Protein AF-J3I6B4-F1 (afdb_monomer)

Sequence (170 aa):
PSRYGWRAAYGGIGLLGCISFVLLLLRLPAGLKGTPVDLKTWSAVARSRTVLLLLAITMLQMSGQFAVFTFMGPLLKKLTGASPDAIGMVFAIYGVCGFLGVAIATRIVDTWGPYRTSLLFTCLVLAGITGWALSAGTLAIMAGAVAIWGLGFASTNSMQQVRLVAAAPP

Secondary structure (DSSP, 8-state):
--TTHHHHHHHHHHHHHHHHHHHHHHHSPTT--PPP--HHHHHHHHH-HHHHHHHHHHHHHHHHHHHHHHHHHHHHHHHH---HHHHHHHHHHHHHHHHHHHHHHHHHHHHH-HHHHHHHHHHHHHHHHHHHHHTTT-HHHHHHHHHHHHHHHHHHHHHHHHHHHHHS--

pLDDT: mean 89.44, std 7.54, range [44.41, 97.44]

Nearest PDB structures (foldseek):
  8xob-assembly1_A  TM=6.909E-01  e=2.990E-01  Homo sapiens
  8xoa-assembly1_A  TM=6.652E-01  e=2.572E-01  Homo sapiens
  6gv1-assembly1_A  TM=6.201E-01  e=3.841E-01  Escherichia coli K-12
  8wre-assembly1_A  TM=6.712E-01  e=4.464E-01  Homo sapiens
  8jsx-assembly1_A  TM=6.575E-01  e=7.746E-01  Homo sapiens

Solvent-accessible surface area (backbone atoms only — not comparable to full-atom values): 9028 Å² total; per-residue (Å²): 129,72,95,63,52,68,67,49,54,54,50,52,53,49,52,54,49,52,53,52,50,53,51,45,71,75,66,58,73,85,83,82,76,74,79,83,84,59,74,69,56,54,59,54,50,75,66,33,65,68,41,51,50,55,50,49,53,49,52,55,54,50,51,60,50,48,62,51,58,77,42,40,60,62,46,43,33,72,52,47,66,47,49,73,67,56,44,50,49,43,55,49,41,22,51,52,26,18,53,53,20,32,60,49,43,68,63,46,26,82,78,62,34,57,65,57,46,29,49,53,22,44,50,33,29,52,50,10,54,50,39,33,66,74,29,68,53,40,60,72,53,28,44,52,14,39,31,41,20,15,29,6,49,48,24,28,55,52,32,51,50,55,54,45,62,74,56,50,79,133

Foldseek 3Di:
DPPPPPVVVVVVVVVVVVVVVVVCVVPPDPDDDDDDDDPVLVVQCVPQPQLVVLVVVVVVLVVVVCVCVVCVLVQCCVQAVDDPVLSVVLVVLLQVLLVVLQVVLVVCCVPVNLPVSLVVLSVLLVQLVVQLVVCGHPSVSNSVSSNSNSSSPNNNVVSSVVSSVVSRDD

Mean predicted aligned error: 6.27 Å

Radius of gyration: 19.59 Å; Cα contacts (8 Å, |Δi|>4): 140; chains: 1; bounding box: 48×33×50 Å

Structure (mmCIF, N/CA/C/O backbone):
data_AF-J3I6B4-F1
#
_entry.id   AF-J3I6B4-F1
#
loop_
_atom_site.group_PDB
_atom_site.id
_atom_site.type_symbol
_atom_site.label_atom_id
_atom_site.label_alt_id
_atom_site.label_comp_id
_atom_site.label_asym_id
_atom_site.label_entity_id
_atom_site.label_seq_id
_atom_site.pdbx_PDB_ins_code
_atom_site.Cartn_x
_atom_site.Cartn_y
_atom_site.Cartn_z
_atom_site.occupancy
_atom_site.B_iso_or_equiv
_atom_site.auth_seq_id
_atom_site.auth_comp_id
_atom_site.auth_asym_id
_atom_site.auth_atom_id
_atom_site.pdbx_PDB_model_num
ATOM 1 N N . PRO A 1 1 ? -20.286 -9.381 17.142 1.00 44.41 1 PRO A N 1
ATOM 2 C CA . PRO A 1 1 ? -20.276 -10.630 16.340 1.00 44.41 1 PRO A CA 1
ATOM 3 C C . PRO A 1 1 ? -20.609 -10.305 14.878 1.00 44.41 1 PRO A C 1
ATOM 5 O O . PRO A 1 1 ? -21.656 -9.717 14.630 1.00 44.41 1 PRO A O 1
ATOM 8 N N . SER A 1 2 ? -19.712 -10.593 13.929 1.00 56.16 2 SER A N 1
ATOM 9 C CA . SER A 1 2 ? -20.004 -10.394 12.503 1.00 56.16 2 SER A CA 1
ATOM 10 C C . SER A 1 2 ? -21.183 -11.288 12.103 1.00 56.16 2 SER A C 1
ATOM 12 O O . SER A 1 2 ? -21.165 -12.487 12.376 1.00 56.16 2 SER A O 1
ATOM 14 N N . ARG A 1 3 ? -22.230 -10.708 11.500 1.00 64.69 3 ARG A N 1
ATOM 15 C CA . ARG A 1 3 ? -23.549 -11.352 11.312 1.00 64.69 3 ARG A CA 1
ATOM 16 C C . ARG A 1 3 ? -23.528 -12.704 10.577 1.00 64.69 3 ARG A C 1
ATOM 18 O O . ARG A 1 3 ? -24.463 -13.472 10.742 1.00 64.69 3 ARG A O 1
ATOM 25 N N . TYR A 1 4 ? -22.474 -13.009 9.816 1.00 71.56 4 TYR A N 1
ATOM 26 C CA . TYR A 1 4 ? -22.375 -14.222 8.993 1.00 71.56 4 TYR A CA 1
ATOM 27 C C . TYR A 1 4 ? -21.116 -15.075 9.257 1.00 71.56 4 TYR A C 1
ATOM 29 O O . TYR A 1 4 ? -20.915 -16.106 8.615 1.00 71.56 4 TYR A O 1
ATOM 37 N N . GLY A 1 5 ? -20.275 -14.684 10.224 1.00 81.44 5 GLY A N 1
ATOM 38 C CA . GLY A 1 5 ? -19.040 -15.400 10.564 1.00 81.44 5 GLY A CA 1
ATOM 39 C C . GLY A 1 5 ? -17.990 -15.440 9.440 1.00 81.44 5 GLY A C 1
ATOM 40 O O . GLY A 1 5 ? -18.209 -14.989 8.318 1.00 81.44 5 GLY A O 1
ATOM 41 N N . TRP A 1 6 ? -16.809 -15.987 9.739 1.00 82.94 6 TRP A N 1
ATOM 42 C CA . TRP A 1 6 ? -15.700 -16.076 8.778 1.00 82.94 6 TRP A CA 1
ATOM 43 C C . TRP A 1 6 ? -16.031 -16.994 7.590 1.00 82.94 6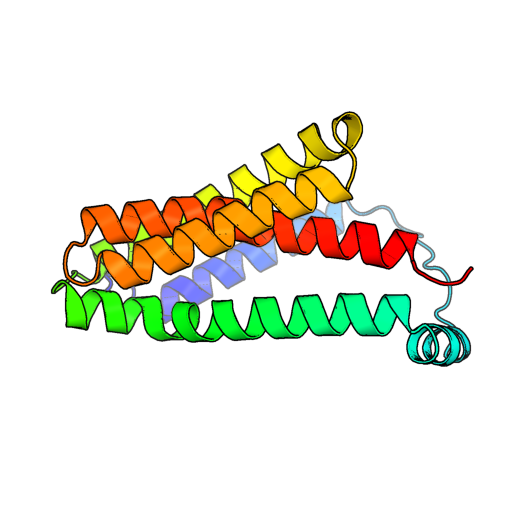 TRP A C 1
ATOM 45 O O . TRP A 1 6 ? -15.674 -16.692 6.457 1.00 82.94 6 TRP A O 1
ATOM 55 N N . ARG A 1 7 ? -16.785 -18.078 7.827 1.00 89.38 7 ARG A N 1
ATOM 56 C CA . ARG A 1 7 ? -17.145 -19.081 6.809 1.00 89.38 7 ARG A CA 1
ATOM 57 C C . ARG A 1 7 ? -17.903 -18.479 5.627 1.00 89.38 7 ARG A C 1
ATOM 59 O O . ARG A 1 7 ? -17.580 -18.799 4.489 1.00 89.38 7 ARG A O 1
ATOM 66 N N . ALA A 1 8 ? -18.873 -17.598 5.882 1.00 87.62 8 ALA A N 1
ATOM 67 C CA . ALA A 1 8 ? -19.621 -16.939 4.813 1.00 87.62 8 ALA A CA 1
ATOM 68 C C . ALA A 1 8 ? -18.737 -15.988 3.994 1.00 87.62 8 ALA A C 1
ATOM 70 O O . ALA A 1 8 ? -18.874 -15.935 2.776 1.00 87.62 8 ALA A O 1
ATOM 71 N N . ALA A 1 9 ? -17.793 -15.290 4.639 1.00 84.75 9 ALA A N 1
ATOM 72 C CA . ALA A 1 9 ? -16.837 -14.431 3.940 1.00 84.75 9 ALA A CA 1
ATOM 73 C C . ALA A 1 9 ? -15.948 -15.243 2.983 1.00 84.75 9 ALA A C 1
ATOM 75 O O . ALA A 1 9 ? -15.846 -14.898 1.807 1.00 84.75 9 ALA A O 1
ATOM 76 N N . TYR A 1 10 ? -15.378 -16.364 3.441 1.00 88.25 10 TYR A N 1
ATOM 77 C CA . TYR A 1 10 ? -14.611 -17.254 2.559 1.00 88.25 10 TYR A CA 1
ATOM 78 C C . TYR A 1 10 ? -15.477 -17.904 1.477 1.00 88.25 10 TYR A C 1
ATOM 80 O O . TYR A 1 10 ? -15.019 -18.042 0.347 1.00 88.25 10 TYR A O 1
ATOM 88 N N . GLY A 1 11 ? -16.730 -18.251 1.787 1.00 92.88 11 GLY A N 1
ATOM 89 C CA . GLY A 1 11 ? -17.688 -18.739 0.793 1.00 92.88 11 GLY A CA 1
ATOM 90 C C . GLY A 1 11 ? -17.941 -17.721 -0.323 1.00 92.88 11 GLY A C 1
ATOM 91 O O . GLY A 1 11 ? -17.907 -18.080 -1.497 1.00 92.88 11 GLY A O 1
ATOM 92 N N . GLY A 1 12 ? -18.108 -16.442 0.027 1.00 91.56 12 GLY A N 1
ATOM 93 C CA . GLY A 1 12 ? -18.249 -15.351 -0.941 1.00 91.56 12 GLY A CA 1
ATOM 94 C C . GLY A 1 12 ? -17.003 -15.153 -1.807 1.00 91.56 12 GLY A C 1
ATOM 95 O O . GLY A 1 12 ? -17.118 -15.020 -3.024 1.00 91.56 12 GLY A O 1
ATOM 96 N N . ILE A 1 13 ? -15.809 -15.208 -1.206 1.00 91.50 13 ILE A N 1
ATOM 97 C CA . ILE A 1 13 ? -14.535 -15.162 -1.947 1.00 91.50 13 ILE A CA 1
ATOM 98 C C . ILE A 1 13 ? -14.437 -16.348 -2.919 1.00 91.50 13 ILE A C 1
ATOM 100 O O . ILE A 1 13 ? -14.073 -16.161 -4.079 1.00 91.50 13 ILE A O 1
ATOM 104 N N . GLY A 1 14 ? -14.811 -17.552 -2.476 1.00 94.31 14 GLY A N 1
ATOM 105 C CA . GLY A 1 14 ? -14.835 -18.751 -3.314 1.00 94.31 14 GLY A CA 1
ATOM 106 C C . GLY A 1 14 ? -15.777 -18.614 -4.511 1.00 94.31 14 GLY A C 1
ATOM 107 O O . GLY A 1 14 ? -15.375 -18.895 -5.638 1.00 94.31 14 GLY A O 1
ATOM 108 N N . LEU A 1 15 ? -16.993 -18.103 -4.293 1.00 96.56 15 LEU A N 1
ATOM 109 C CA . LEU A 1 15 ? -17.963 -17.852 -5.363 1.00 96.56 15 LEU A CA 1
ATOM 110 C C . LEU A 1 15 ? -17.422 -16.863 -6.407 1.00 96.56 15 LEU A C 1
ATOM 112 O O . LEU A 1 15 ? -17.507 -17.131 -7.606 1.00 96.56 15 LEU A O 1
ATOM 116 N N . LEU A 1 16 ? -16.825 -15.750 -5.968 1.00 95.38 16 LEU A N 1
ATOM 117 C CA . LEU A 1 16 ? -16.187 -14.781 -6.868 1.00 95.38 16 LEU A CA 1
ATOM 118 C C . LEU A 1 16 ? -15.022 -15.405 -7.651 1.00 95.38 16 LEU A C 1
ATOM 120 O O . LEU A 1 16 ? -14.844 -15.107 -8.836 1.00 95.38 16 LEU A O 1
ATOM 124 N N . GLY A 1 17 ? -14.264 -16.306 -7.020 1.00 95.25 17 GLY A N 1
ATOM 125 C CA . GLY A 1 17 ? -13.230 -17.105 -7.677 1.00 95.25 17 GLY A CA 1
ATOM 126 C C . GLY A 1 17 ? -13.794 -18.008 -8.776 1.00 95.25 17 GLY A C 1
ATOM 127 O O . GLY A 1 17 ? -13.287 -17.990 -9.898 1.00 95.25 17 GLY A O 1
ATOM 128 N N . CYS A 1 18 ? -14.881 -18.736 -8.503 1.00 97.12 18 CYS A N 1
ATOM 129 C CA . CYS A 1 18 ? -15.563 -19.571 -9.497 1.00 97.12 18 CYS A CA 1
ATOM 130 C C . CYS A 1 18 ? -16.105 -18.746 -10.672 1.00 97.12 18 CYS A C 1
ATOM 132 O O . CYS A 1 18 ? -15.928 -19.137 -11.825 1.00 97.12 18 CYS A O 1
ATOM 134 N N . ILE A 1 19 ? -16.713 -17.587 -10.401 1.00 97.44 19 ILE A N 1
ATOM 135 C CA . ILE A 1 19 ? -17.185 -16.668 -11.449 1.00 97.44 19 ILE A CA 1
ATOM 136 C C . ILE A 1 19 ? -16.010 -16.212 -12.322 1.00 97.44 19 ILE A C 1
ATOM 138 O O . ILE A 1 19 ? -16.084 -16.290 -13.548 1.00 97.44 19 ILE A O 1
ATOM 142 N N . SER A 1 20 ? -14.905 -15.791 -11.703 1.00 94.44 20 SER A N 1
ATOM 143 C CA . SER A 1 20 ? -13.698 -15.361 -12.421 1.00 94.44 20 SER A CA 1
ATOM 144 C C . SER A 1 20 ? -13.117 -16.484 -13.285 1.00 94.44 20 SER A C 1
ATOM 146 O O . SER A 1 20 ? -12.741 -16.247 -14.431 1.00 94.44 20 SER A O 1
ATOM 148 N N . PHE A 1 21 ? -13.099 -17.718 -12.774 1.00 95.81 21 PHE A N 1
ATOM 149 C CA . PHE A 1 21 ? -12.659 -18.898 -13.518 1.00 95.81 21 PHE A CA 1
ATOM 150 C C . PHE A 1 21 ? -13.520 -19.153 -14.761 1.00 95.81 21 PHE A C 1
ATOM 152 O O . PHE A 1 21 ? -12.983 -19.303 -15.856 1.00 95.81 21 PHE A O 1
ATOM 159 N N . VAL A 1 22 ? -14.848 -19.134 -14.620 1.00 97.00 22 VAL A N 1
ATOM 160 C CA . VAL A 1 22 ? -15.771 -19.312 -15.753 1.00 97.00 22 VAL A CA 1
ATOM 161 C C . VAL A 1 22 ? -15.592 -18.198 -16.787 1.00 97.00 22 VAL A C 1
ATOM 163 O O . VAL A 1 22 ? -15.533 -18.475 -17.982 1.00 97.00 22 VAL A O 1
ATOM 166 N N . LEU A 1 23 ? -15.441 -16.943 -16.354 1.00 95.69 23 LEU A N 1
ATOM 167 C CA . LEU A 1 23 ? -15.192 -15.822 -17.265 1.00 95.69 23 LEU A CA 1
ATOM 168 C C . LEU A 1 23 ? -13.890 -15.996 -18.053 1.00 95.69 23 LEU A C 1
ATOM 170 O O . LEU A 1 23 ? -13.878 -15.752 -19.259 1.00 95.69 23 LEU A O 1
ATOM 174 N N . LEU A 1 24 ? -12.816 -16.444 -17.398 1.00 94.56 24 LEU A N 1
ATOM 175 C CA . LEU A 1 24 ? -11.546 -16.729 -18.065 1.00 94.56 24 LEU A CA 1
ATOM 176 C C . LEU A 1 24 ? -11.681 -17.888 -19.058 1.00 94.56 24 LEU A C 1
ATOM 178 O O . LEU A 1 24 ? -11.223 -17.745 -20.185 1.00 94.56 24 LEU A O 1
ATOM 182 N N . LEU A 1 25 ? -12.363 -18.981 -18.702 1.00 93.25 25 LEU A N 1
ATOM 183 C CA . LEU A 1 25 ? -12.608 -20.095 -19.630 1.00 93.25 25 LEU A CA 1
ATOM 184 C C . LEU A 1 25 ? -13.355 -19.659 -20.897 1.00 93.25 25 LEU A C 1
ATOM 186 O O . LEU A 1 25 ? -13.082 -20.172 -21.978 1.00 93.25 25 LEU A O 1
ATOM 190 N N . LEU A 1 26 ? -14.295 -18.720 -20.768 1.00 94.88 26 LEU A N 1
ATOM 191 C CA . LEU A 1 26 ? -15.113 -18.246 -21.885 1.00 94.88 26 LEU A CA 1
ATOM 192 C C . LEU A 1 26 ? -14.430 -17.163 -22.732 1.00 94.88 26 LEU A C 1
ATOM 194 O O . LEU A 1 26 ? -14.786 -16.993 -23.898 1.00 94.88 26 LEU A O 1
ATOM 198 N N . ARG A 1 27 ? -13.517 -16.373 -22.151 1.00 94.38 27 ARG A N 1
ATOM 199 C CA . ARG A 1 27 ? -12.950 -15.172 -22.796 1.00 94.38 27 ARG A CA 1
ATOM 200 C C . ARG A 1 27 ? -11.471 -15.276 -23.141 1.00 94.38 27 ARG A C 1
ATOM 202 O O . ARG A 1 27 ? -11.015 -14.494 -23.972 1.00 94.38 27 ARG A O 1
ATOM 209 N N . LEU A 1 28 ? -10.720 -16.179 -22.516 1.00 90.81 28 LEU A N 1
ATOM 210 C CA . LEU A 1 28 ? -9.290 -16.306 -22.766 1.00 90.81 28 LEU A CA 1
ATOM 211 C C . LEU A 1 28 ? -9.061 -16.998 -24.124 1.00 90.81 28 LEU A C 1
ATOM 213 O O . LEU A 1 28 ? -9.502 -18.133 -24.306 1.00 90.81 28 LEU A O 1
ATOM 217 N N . PRO A 1 29 ? -8.382 -16.349 -25.086 1.00 88.81 29 PRO A N 1
ATOM 218 C CA . PRO A 1 29 ? -8.101 -16.961 -26.377 1.00 88.81 29 PRO A CA 1
ATOM 219 C C . PRO A 1 29 ? -7.146 -18.152 -26.222 1.00 88.81 29 PRO A C 1
ATOM 221 O O . PRO A 1 29 ? -6.176 -18.105 -25.463 1.00 88.81 29 PRO A O 1
ATOM 224 N N . ALA A 1 30 ? -7.409 -19.222 -26.972 1.00 85.06 30 ALA A N 1
ATOM 225 C CA . ALA A 1 30 ? -6.532 -20.385 -27.016 1.00 85.06 30 ALA A CA 1
ATOM 226 C C . ALA A 1 30 ? -5.204 -20.058 -27.726 1.00 85.06 30 ALA A C 1
ATOM 228 O O . ALA A 1 30 ? -5.158 -19.234 -28.638 1.00 85.06 30 ALA A O 1
ATOM 229 N N . GLY A 1 31 ? -4.122 -20.742 -27.337 1.00 81.50 31 GLY A N 1
ATOM 230 C CA . GLY A 1 31 ? -2.834 -20.670 -28.042 1.00 81.50 31 GLY A CA 1
ATOM 231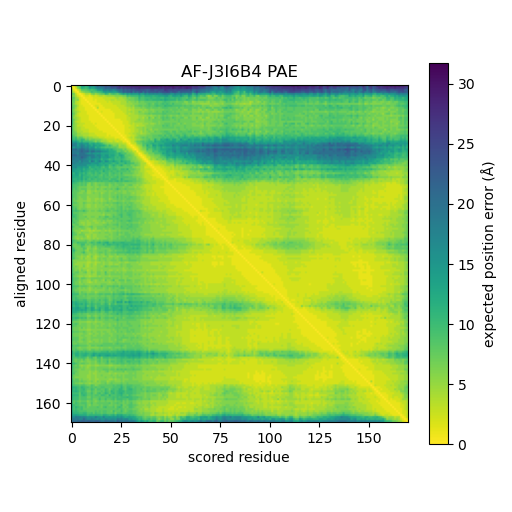 C C . GLY A 1 31 ? -1.846 -19.610 -27.543 1.00 81.50 31 GLY A C 1
ATOM 232 O O . GLY A 1 31 ? -0.863 -19.341 -28.231 1.00 81.50 31 GLY A O 1
ATOM 233 N N . LEU A 1 32 ? -2.056 -19.036 -26.352 1.00 78.75 32 LEU A N 1
ATOM 234 C CA . LEU A 1 32 ? -1.056 -18.189 -25.694 1.00 78.75 32 LEU A CA 1
ATOM 235 C C . LEU A 1 32 ? 0.221 -19.001 -25.421 1.00 78.75 32 LEU A C 1
ATOM 237 O O . LEU A 1 32 ? 0.242 -19.884 -24.564 1.00 78.75 32 LEU A O 1
ATOM 241 N N . LYS A 1 33 ? 1.293 -18.703 -26.159 1.00 79.12 33 LYS A N 1
ATOM 242 C CA . LYS A 1 33 ? 2.626 -19.268 -25.926 1.00 79.12 33 LYS A CA 1
ATOM 243 C C . LYS A 1 33 ? 3.419 -18.304 -25.050 1.00 79.12 33 LYS A C 1
ATOM 245 O O . LYS A 1 33 ? 3.752 -17.208 -25.489 1.00 79.12 33 LYS A O 1
ATOM 250 N N . GLY A 1 34 ? 3.705 -18.706 -23.814 1.00 71.12 34 GLY A N 1
ATOM 251 C CA . GLY A 1 34 ? 4.648 -17.983 -22.964 1.00 71.12 34 GLY A CA 1
ATOM 252 C C . GLY A 1 34 ? 6.081 -18.171 -23.459 1.00 71.12 34 GLY A C 1
ATOM 253 O O . GLY A 1 34 ? 6.431 -19.241 -23.961 1.00 71.12 34 GLY A O 1
ATOM 254 N N . THR A 1 35 ? 6.918 -17.146 -23.314 1.00 74.12 35 THR A N 1
ATOM 255 C CA . THR A 1 35 ? 8.359 -17.280 -23.547 1.00 74.12 35 THR A CA 1
ATOM 256 C C . THR A 1 35 ? 8.927 -18.292 -22.544 1.00 74.12 35 THR A C 1
ATOM 258 O O . THR A 1 35 ? 8.663 -18.145 -21.347 1.00 74.12 35 THR A O 1
ATOM 261 N N . PRO A 1 36 ? 9.674 -19.323 -22.979 1.00 74.56 36 PRO A N 1
ATOM 262 C CA . PRO A 1 36 ? 10.284 -20.282 -22.064 1.00 74.56 36 PRO A CA 1
ATOM 263 C C . PRO A 1 36 ? 11.175 -19.561 -21.047 1.00 74.56 36 PRO A C 1
ATOM 265 O O . PRO A 1 36 ? 12.013 -18.744 -21.426 1.00 74.56 36 PRO A O 1
ATOM 268 N N . VAL A 1 37 ? 10.995 -19.852 -19.758 1.00 72.56 37 VAL A N 1
ATOM 269 C CA . VAL A 1 37 ? 11.835 -19.284 -18.697 1.00 72.56 37 VAL A CA 1
ATOM 270 C C . VAL A 1 37 ? 13.147 -20.063 -18.655 1.00 72.56 37 VAL A C 1
ATOM 272 O O . VAL A 1 37 ? 13.156 -21.230 -18.268 1.00 72.56 37 VAL A O 1
ATOM 275 N N . ASP A 1 38 ? 14.254 -19.427 -19.040 1.00 81.12 38 ASP A N 1
ATOM 276 C CA . ASP A 1 38 ? 15.589 -20.008 -18.880 1.00 81.12 38 ASP A CA 1
ATOM 277 C C . ASP A 1 38 ? 16.089 -19.786 -17.442 1.00 81.12 38 ASP A C 1
ATOM 279 O O . ASP A 1 38 ? 16.110 -18.669 -16.914 1.00 81.12 38 ASP A O 1
ATOM 283 N N . LEU A 1 39 ? 16.527 -20.864 -16.790 1.00 81.88 39 LEU A N 1
ATOM 284 C CA . LEU A 1 39 ? 17.133 -20.811 -15.460 1.00 81.88 39 LEU A CA 1
ATOM 285 C C . LEU A 1 39 ? 18.418 -19.970 -15.445 1.00 81.88 39 LEU A C 1
ATOM 287 O O . LEU A 1 39 ? 18.766 -19.393 -14.413 1.00 81.88 39 LEU A O 1
ATOM 291 N N . LYS A 1 40 ? 19.102 -19.827 -16.586 1.00 80.25 40 LYS A N 1
ATOM 292 C CA . LYS A 1 40 ? 20.282 -18.956 -16.705 1.00 80.25 40 LYS A CA 1
ATOM 293 C C . LYS A 1 40 ? 19.944 -17.483 -16.468 1.00 80.25 40 LYS A C 1
ATOM 295 O O . LYS A 1 40 ? 20.753 -16.779 -15.858 1.00 80.25 40 LYS A O 1
ATOM 300 N N . THR A 1 41 ? 18.745 -17.035 -16.844 1.00 80.50 41 THR A N 1
ATOM 301 C CA . THR A 1 41 ? 18.280 -15.655 -16.632 1.00 80.50 41 THR A CA 1
ATOM 302 C C . THR A 1 41 ? 18.196 -15.314 -15.141 1.00 80.50 41 THR A C 1
ATOM 304 O O . THR A 1 41 ? 18.553 -14.207 -14.741 1.00 80.50 41 THR A O 1
ATOM 307 N N . TRP A 1 42 ? 17.856 -16.280 -14.281 1.00 84.56 42 TRP A N 1
ATOM 308 C CA . TRP A 1 42 ? 17.845 -16.082 -12.825 1.00 84.56 42 TRP A CA 1
ATOM 309 C C . TRP A 1 42 ? 19.231 -15.770 -12.261 1.00 84.56 42 TRP A C 1
ATOM 311 O O . TRP A 1 42 ? 19.359 -14.929 -11.372 1.00 84.56 42 TRP A O 1
ATOM 321 N N . SER A 1 43 ? 20.281 -16.393 -12.805 1.00 84.81 43 SER A N 1
ATOM 322 C CA . SER A 1 43 ? 21.660 -16.109 -12.391 1.00 84.81 43 SER A CA 1
ATOM 323 C C . SER A 1 43 ? 22.108 -14.696 -12.789 1.00 84.81 43 SER A C 1
ATOM 325 O O . SER A 1 43 ? 22.813 -14.037 -12.025 1.00 84.81 43 SER A O 1
ATOM 327 N N . ALA A 1 44 ? 21.658 -14.201 -13.947 1.00 84.06 44 ALA A N 1
ATOM 328 C CA . ALA A 1 44 ? 21.930 -12.839 -14.401 1.00 84.06 44 ALA A CA 1
ATOM 329 C C . ALA A 1 44 ? 21.197 -11.807 -13.529 1.00 84.06 44 ALA A C 1
ATOM 331 O O . ALA A 1 44 ? 21.802 -10.837 -13.070 1.00 84.06 44 ALA A O 1
ATOM 332 N N . VAL A 1 45 ? 19.923 -12.063 -13.217 1.00 86.12 45 VAL A N 1
ATOM 333 C CA . VAL A 1 45 ? 19.122 -11.239 -12.300 1.00 86.12 45 VAL A CA 1
ATOM 334 C C . VAL A 1 45 ? 19.752 -11.196 -10.904 1.00 86.12 45 VAL A C 1
ATOM 336 O O . VAL A 1 45 ? 19.924 -10.113 -10.346 1.00 86.12 45 VAL A O 1
ATOM 339 N N . ALA A 1 46 ? 20.178 -12.344 -10.367 1.00 86.31 46 ALA A N 1
ATOM 340 C CA . ALA A 1 46 ? 20.812 -12.437 -9.050 1.00 86.31 46 ALA A CA 1
ATOM 341 C C . ALA A 1 46 ? 22.174 -11.724 -8.967 1.00 86.31 46 ALA A C 1
ATOM 343 O O . ALA A 1 46 ? 22.618 -11.380 -7.876 1.00 86.31 46 ALA A O 1
ATOM 344 N N . ARG A 1 47 ? 22.847 -11.485 -10.098 1.00 88.75 47 ARG A N 1
ATOM 345 C CA . ARG A 1 47 ? 24.105 -10.720 -10.157 1.00 88.75 47 ARG A CA 1
ATOM 346 C C . ARG A 1 47 ? 23.888 -9.224 -10.388 1.00 88.75 47 ARG A C 1
ATOM 348 O O . ARG A 1 47 ? 24.814 -8.440 -10.182 1.00 88.75 47 ARG A O 1
ATOM 355 N N . SER A 1 48 ? 22.689 -8.804 -10.793 1.00 90.81 48 SER A N 1
ATOM 356 C CA . SER A 1 48 ? 22.382 -7.393 -11.017 1.00 90.81 48 SER A CA 1
ATOM 357 C C . SER A 1 48 ? 22.232 -6.656 -9.687 1.00 90.81 48 SER A C 1
ATOM 359 O O . SER A 1 48 ? 21.216 -6.758 -8.996 1.00 90.81 48 SER A O 1
ATOM 361 N N . ARG A 1 49 ? 23.244 -5.853 -9.339 1.00 90.00 49 ARG A N 1
ATOM 362 C CA . ARG A 1 49 ? 23.236 -5.024 -8.123 1.00 90.00 49 ARG A CA 1
ATOM 363 C C . ARG A 1 49 ? 22.023 -4.091 -8.075 1.00 90.00 49 ARG A C 1
ATOM 365 O O . ARG A 1 49 ? 21.452 -3.899 -7.007 1.00 90.00 49 ARG A O 1
ATOM 372 N N . THR A 1 50 ? 21.611 -3.546 -9.219 1.00 89.88 50 THR A N 1
ATOM 373 C CA . THR A 1 50 ? 20.437 -2.669 -9.324 1.00 89.88 50 THR A CA 1
ATOM 374 C C . THR A 1 50 ? 19.149 -3.417 -8.995 1.00 89.88 50 THR A C 1
ATOM 376 O O . THR A 1 50 ? 18.349 -2.921 -8.204 1.00 89.88 50 THR A O 1
ATOM 379 N N . VAL A 1 51 ? 18.963 -4.624 -9.538 1.00 91.06 51 VAL A N 1
ATOM 380 C CA . VAL A 1 51 ? 17.776 -5.441 -9.247 1.00 91.06 51 VAL A CA 1
ATOM 381 C C . VAL A 1 51 ? 17.746 -5.847 -7.775 1.00 91.06 51 VAL A C 1
ATOM 383 O O . VAL A 1 51 ? 16.725 -5.655 -7.117 1.00 91.06 51 VAL A O 1
ATOM 386 N N . LEU A 1 52 ? 18.869 -6.321 -7.227 1.00 92.25 52 LEU A N 1
ATOM 387 C CA . LEU A 1 52 ? 18.961 -6.666 -5.805 1.00 92.25 52 LEU A CA 1
ATOM 388 C C . LEU A 1 52 ? 18.638 -5.474 -4.892 1.00 92.25 52 LEU A C 1
ATOM 390 O O . LEU A 1 52 ? 17.933 -5.643 -3.900 1.00 92.25 52 LEU A O 1
ATOM 394 N N . LEU A 1 53 ? 19.097 -4.265 -5.234 1.00 91.56 53 LEU A N 1
ATOM 395 C CA . LEU A 1 53 ? 18.767 -3.049 -4.485 1.00 91.56 53 LEU A CA 1
ATOM 396 C C . LEU A 1 53 ? 17.270 -2.716 -4.551 1.00 91.56 53 LEU A C 1
ATOM 398 O O . LEU A 1 53 ? 16.676 -2.409 -3.520 1.00 91.56 53 LEU A O 1
ATOM 402 N N . LEU A 1 54 ? 16.640 -2.801 -5.727 1.00 89.00 54 LEU A N 1
ATOM 403 C CA . LEU A 1 54 ? 15.195 -2.570 -5.872 1.00 89.00 54 LEU A CA 1
ATOM 404 C C . LEU A 1 54 ? 14.371 -3.595 -5.078 1.00 89.00 54 LEU A C 1
ATOM 406 O O . LEU A 1 54 ? 13.399 -3.229 -4.411 1.00 89.00 54 LEU A O 1
ATOM 410 N N . LEU A 1 55 ? 14.788 -4.863 -5.093 1.00 91.81 55 LEU A N 1
ATOM 411 C CA . LEU A 1 55 ? 14.167 -5.922 -4.298 1.00 91.81 55 LEU A CA 1
ATOM 412 C C . LEU A 1 55 ? 14.340 -5.679 -2.797 1.00 91.81 55 LEU A C 1
ATOM 414 O O . LEU A 1 55 ? 13.367 -5.800 -2.059 1.00 91.81 55 LEU A O 1
ATOM 418 N N . ALA A 1 56 ? 15.528 -5.274 -2.343 1.00 93.25 56 ALA A N 1
ATOM 419 C CA . ALA A 1 56 ? 15.776 -4.950 -0.939 1.00 93.25 56 ALA A CA 1
ATOM 420 C C . ALA A 1 56 ? 14.919 -3.766 -0.459 1.00 93.25 56 ALA A C 1
ATOM 422 O O . ALA A 1 56 ? 14.324 -3.834 0.616 1.00 93.25 56 ALA A O 1
ATOM 423 N N . ILE A 1 57 ? 14.794 -2.711 -1.274 1.00 89.62 57 ILE A N 1
ATOM 424 C CA . ILE A 1 57 ? 13.911 -1.568 -0.988 1.00 89.62 57 ILE A CA 1
ATOM 425 C C . ILE A 1 57 ? 12.463 -2.042 -0.852 1.00 89.62 57 ILE A C 1
ATOM 427 O O . ILE A 1 57 ? 11.786 -1.687 0.111 1.00 89.62 57 ILE A O 1
ATOM 431 N N . THR A 1 58 ? 12.002 -2.869 -1.791 1.00 90.25 58 THR A N 1
ATOM 432 C CA . THR A 1 58 ? 10.638 -3.412 -1.783 1.00 90.25 58 THR A CA 1
ATOM 433 C C . THR A 1 58 ? 10.407 -4.300 -0.563 1.00 90.25 58 THR A C 1
ATOM 435 O O . THR A 1 58 ? 9.394 -4.160 0.115 1.00 90.25 58 THR A O 1
ATOM 438 N N . MET A 1 59 ? 11.364 -5.165 -0.223 1.00 93.25 59 MET A N 1
ATOM 439 C CA . MET A 1 59 ? 11.294 -6.039 0.946 1.00 93.25 59 MET A CA 1
ATOM 440 C C . MET A 1 59 ? 11.206 -5.225 2.239 1.00 93.25 59 MET A C 1
ATOM 442 O O . MET A 1 59 ? 10.338 -5.496 3.068 1.00 93.25 59 MET A O 1
ATOM 446 N N . LEU A 1 60 ? 12.061 -4.213 2.408 1.00 92.25 60 LEU A N 1
ATOM 447 C CA . LEU A 1 60 ? 12.071 -3.369 3.603 1.00 92.25 60 LEU A CA 1
ATOM 448 C C . LEU A 1 60 ? 10.763 -2.577 3.736 1.00 92.25 60 LEU A C 1
ATOM 450 O O . LEU A 1 60 ? 10.164 -2.531 4.812 1.00 92.25 60 LEU A O 1
ATOM 454 N N . GLN A 1 61 ? 10.293 -2.006 2.627 1.00 88.62 61 GLN A N 1
ATOM 455 C CA . GLN A 1 61 ? 9.056 -1.234 2.570 1.00 88.62 61 GLN A CA 1
ATOM 456 C C . GLN A 1 61 ? 7.825 -2.109 2.864 1.00 88.62 61 GLN A C 1
ATOM 458 O O . GLN A 1 61 ? 7.012 -1.740 3.714 1.00 88.62 61 GLN A O 1
ATOM 463 N N . MET A 1 62 ? 7.728 -3.295 2.256 1.00 91.00 62 MET A N 1
ATOM 464 C CA . MET A 1 62 ? 6.662 -4.264 2.532 1.00 91.00 62 MET A CA 1
ATOM 465 C C . MET A 1 62 ? 6.703 -4.746 3.983 1.00 91.00 62 MET A C 1
ATOM 467 O O . MET A 1 62 ? 5.668 -4.778 4.644 1.00 91.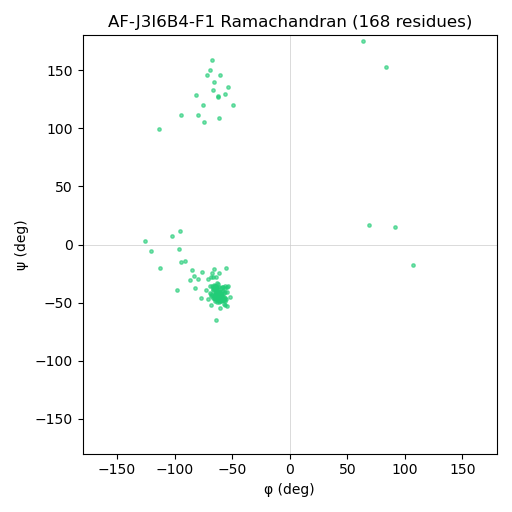00 62 MET A O 1
ATOM 471 N N . SER A 1 63 ? 7.887 -5.067 4.511 1.00 91.88 63 SER A N 1
ATOM 472 C CA . SER A 1 63 ? 8.047 -5.550 5.891 1.00 91.88 63 SER A CA 1
ATOM 473 C C . SER A 1 63 ? 7.516 -4.537 6.908 1.00 91.88 63 SER A C 1
ATOM 475 O O . SER A 1 63 ? 6.723 -4.894 7.780 1.00 91.88 63 SER A O 1
ATOM 477 N N . GLY A 1 64 ? 7.884 -3.258 6.761 1.00 89.94 64 GLY A N 1
ATOM 478 C CA . GLY A 1 64 ? 7.386 -2.191 7.634 1.00 89.94 64 GLY A CA 1
ATOM 479 C C . GLY A 1 64 ? 5.869 -2.000 7.537 1.00 89.94 64 GLY A C 1
ATOM 480 O O . GLY A 1 64 ? 5.191 -1.844 8.553 1.00 89.94 64 GLY A O 1
ATOM 481 N N . GLN A 1 65 ? 5.314 -2.077 6.327 1.00 90.56 65 GLN A N 1
ATOM 482 C CA . GLN A 1 65 ? 3.870 -1.973 6.111 1.00 90.56 65 GLN A CA 1
ATOM 483 C C . GLN A 1 65 ? 3.095 -3.132 6.739 1.00 90.56 65 GLN A C 1
ATOM 485 O O . GLN A 1 65 ? 2.116 -2.909 7.455 1.00 90.56 65 GLN A O 1
ATOM 490 N N . PHE A 1 66 ? 3.529 -4.366 6.490 1.00 91.12 66 PHE A N 1
ATOM 491 C CA . PHE A 1 66 ? 2.839 -5.553 6.984 1.00 91.12 66 PHE A CA 1
ATOM 492 C C . PHE A 1 66 ? 2.936 -5.699 8.501 1.00 91.12 66 PHE A C 1
ATOM 494 O O . PHE A 1 66 ? 1.993 -6.216 9.102 1.00 91.12 66 PHE A O 1
ATOM 501 N N . ALA A 1 67 ? 3.994 -5.184 9.135 1.00 91.81 67 ALA A N 1
ATOM 502 C CA . ALA A 1 67 ? 4.087 -5.133 10.591 1.00 91.81 67 ALA A CA 1
ATOM 503 C C . ALA A 1 67 ? 2.902 -4.371 11.210 1.00 91.81 67 ALA A C 1
ATOM 505 O O . ALA A 1 67 ? 2.275 -4.863 12.143 1.00 91.81 67 ALA A O 1
ATOM 506 N N . VAL A 1 68 ? 2.534 -3.210 10.658 1.00 90.50 68 VAL A N 1
ATOM 507 C CA . VAL A 1 68 ? 1.375 -2.438 11.140 1.00 90.50 68 VAL A CA 1
ATOM 508 C C . VAL A 1 68 ? 0.063 -3.059 10.663 1.00 90.50 68 VAL A C 1
ATOM 510 O O . VAL A 1 68 ? -0.862 -3.233 11.457 1.00 90.50 68 VAL A O 1
ATOM 513 N N . PHE A 1 69 ? -0.020 -3.429 9.382 1.00 91.19 69 PHE A N 1
ATOM 514 C CA . PHE A 1 69 ? -1.255 -3.912 8.758 1.00 91.19 69 PHE A CA 1
ATOM 515 C C . PHE A 1 69 ? -1.791 -5.184 9.430 1.00 91.19 69 PHE A C 1
ATOM 517 O O . PHE A 1 69 ? -2.988 -5.283 9.705 1.00 91.19 69 PHE A O 1
ATOM 524 N N . THR A 1 70 ? -0.901 -6.122 9.772 1.00 92.94 70 THR A N 1
ATOM 525 C CA . THR A 1 70 ? -1.251 -7.396 10.430 1.00 92.94 70 THR A CA 1
ATOM 526 C C . THR A 1 70 ? -1.961 -7.177 11.765 1.00 92.94 70 THR A C 1
ATOM 528 O O . THR A 1 70 ? -2.901 -7.896 12.103 1.00 92.94 70 THR A O 1
ATOM 531 N N . PHE A 1 71 ? -1.558 -6.146 12.510 1.00 93.69 71 PHE A N 1
ATOM 532 C CA . PHE A 1 71 ? -2.140 -5.813 13.809 1.00 93.69 71 PHE A CA 1
ATOM 533 C C . PHE A 1 71 ? -3.120 -4.641 13.746 1.00 93.69 71 PHE A C 1
ATOM 535 O O . PHE A 1 71 ? -3.616 -4.218 14.787 1.00 93.69 71 PHE A O 1
ATOM 542 N N . MET A 1 72 ? -3.461 -4.143 12.555 1.00 93.81 72 MET A N 1
ATOM 543 C CA . MET A 1 72 ? -4.287 -2.948 12.387 1.00 93.81 72 MET A CA 1
ATOM 544 C C . MET A 1 72 ? -5.652 -3.085 13.072 1.00 93.81 72 MET A C 1
ATOM 546 O O . MET A 1 72 ? -6.045 -2.215 13.845 1.00 93.81 72 MET A O 1
ATOM 550 N N . GLY A 1 73 ? -6.353 -4.202 12.857 1.00 93.50 73 GLY A N 1
ATOM 551 C CA . GLY A 1 73 ? -7.642 -4.473 13.503 1.00 93.50 73 GLY A CA 1
ATOM 552 C C . GLY A 1 73 ? -7.553 -4.520 15.037 1.00 93.50 73 GLY A C 1
ATOM 553 O O . GLY A 1 73 ? -8.263 -3.765 15.708 1.00 93.50 73 GLY A O 1
ATOM 554 N N . PRO A 1 74 ? -6.670 -5.359 15.617 1.00 93.88 74 PRO A N 1
ATOM 555 C CA . PRO A 1 74 ? -6.415 -5.368 17.057 1.00 93.88 74 PRO A CA 1
ATOM 556 C C . PRO A 1 74 ? -6.012 -4.001 17.629 1.00 93.88 74 PRO A C 1
ATOM 558 O O . PRO A 1 74 ? -6.491 -3.632 18.701 1.00 93.88 74 PRO A O 1
ATOM 561 N N . LEU A 1 75 ? -5.177 -3.234 16.922 1.00 94.06 75 LEU A N 1
ATOM 562 C CA . LEU A 1 75 ? -4.732 -1.905 17.345 1.00 94.06 75 LEU A CA 1
ATOM 563 C C . LEU A 1 75 ? -5.874 -0.889 17.338 1.00 94.06 75 LEU A C 1
ATOM 565 O O . LEU A 1 75 ? -6.026 -0.171 18.321 1.00 94.06 75 LEU A O 1
ATOM 569 N N . LEU A 1 76 ? -6.726 -0.870 16.308 1.00 94.62 76 LEU A N 1
ATOM 570 C CA . LEU A 1 76 ? -7.923 -0.016 16.288 1.00 94.62 76 LEU A CA 1
ATOM 571 C C . LEU A 1 76 ? -8.824 -0.314 17.475 1.00 94.62 76 LEU A C 1
ATOM 573 O O . LEU A 1 76 ? -9.238 0.602 18.185 1.00 94.62 76 LEU A O 1
ATOM 577 N N . LYS A 1 77 ? -9.085 -1.597 17.733 1.00 94.94 77 LYS A N 1
ATOM 578 C CA . LYS A 1 77 ? -9.908 -2.001 18.871 1.00 94.94 77 LYS A CA 1
ATOM 579 C C . LYS A 1 77 ? -9.284 -1.576 20.200 1.00 94.94 77 LYS A C 1
ATOM 581 O O . LYS A 1 77 ? -9.979 -1.011 21.037 1.00 94.94 77 LYS A O 1
ATOM 586 N N . LYS A 1 78 ? -7.988 -1.840 20.392 1.00 94.69 78 LYS A N 1
ATOM 587 C CA . LYS A 1 78 ? -7.276 -1.566 21.648 1.00 94.69 78 LYS A CA 1
ATOM 588 C C . LYS A 1 78 ? -7.117 -0.069 21.921 1.00 94.69 78 LYS A C 1
ATOM 590 O O . LYS A 1 78 ? -7.270 0.343 23.062 1.00 94.69 78 LYS A O 1
ATOM 595 N N . LEU A 1 79 ? -6.785 0.720 20.902 1.00 93.19 79 LEU A N 1
ATOM 596 C CA . LEU A 1 79 ? -6.448 2.138 21.057 1.00 93.19 79 LEU A CA 1
ATOM 597 C C . LEU A 1 79 ? -7.676 3.049 21.017 1.00 93.19 79 LEU A C 1
ATOM 599 O O . LEU A 1 79 ? -7.661 4.093 21.651 1.00 93.19 79 LEU A O 1
ATOM 603 N N . THR A 1 80 ? -8.724 2.674 20.279 1.00 92.31 80 THR A N 1
ATOM 604 C CA . THR A 1 80 ? -9.888 3.554 20.043 1.00 92.31 80 THR A CA 1
ATOM 605 C C . THR A 1 80 ? -11.214 2.970 20.526 1.00 92.31 80 THR A C 1
ATOM 607 O O . THR A 1 80 ? -12.243 3.631 20.439 1.00 92.31 80 THR A O 1
ATOM 610 N N . GLY A 1 81 ? -11.229 1.716 20.993 1.00 91.25 81 GLY A N 1
ATOM 611 C CA . GLY A 1 81 ? -12.470 1.014 21.330 1.00 91.25 81 GLY A CA 1
ATOM 612 C C . GLY A 1 81 ? -13.336 0.671 20.111 1.00 91.25 81 GLY A C 1
ATOM 613 O O . GLY A 1 81 ? -14.520 0.383 20.273 1.00 91.25 81 GLY A O 1
ATOM 614 N N . ALA A 1 82 ? -12.773 0.705 18.894 1.00 92.50 82 ALA A N 1
ATOM 615 C CA . ALA A 1 82 ? -13.524 0.529 17.653 1.00 92.50 82 ALA A CA 1
ATOM 616 C C . ALA A 1 82 ? -14.358 -0.762 17.633 1.00 92.50 82 ALA A C 1
ATOM 618 O O . ALA A 1 82 ? -13.885 -1.857 17.966 1.00 92.50 82 ALA A O 1
ATOM 619 N N . SER A 1 83 ? -15.605 -0.631 17.176 1.00 92.81 83 SER A N 1
ATOM 620 C CA . SER A 1 83 ? -16.486 -1.768 16.932 1.00 92.81 83 SER A CA 1
ATOM 621 C C . SER A 1 83 ? -15.977 -2.615 15.751 1.00 92.81 83 SER A C 1
ATOM 623 O O . SER A 1 83 ? -15.241 -2.114 14.896 1.00 92.81 83 SER A O 1
ATOM 625 N N . PRO A 1 84 ? -16.375 -3.899 15.651 1.00 88.88 84 PRO A N 1
ATOM 626 C CA . PRO A 1 84 ? -16.019 -4.741 14.507 1.00 88.88 84 PRO A CA 1
ATOM 627 C C . PRO A 1 84 ? -16.416 -4.136 13.154 1.00 88.88 84 PRO A C 1
ATOM 629 O O . PRO A 1 84 ? -15.659 -4.252 12.193 1.00 88.88 84 PRO A O 1
ATOM 632 N N . ASP A 1 85 ? -17.565 -3.458 13.095 1.00 90.50 85 ASP A N 1
ATOM 633 C CA . ASP A 1 85 ? -18.063 -2.823 11.873 1.00 90.50 85 ASP A CA 1
ATOM 634 C C . ASP A 1 85 ? -17.196 -1.619 11.480 1.00 90.50 85 ASP A C 1
ATOM 636 O O . ASP A 1 85 ? -16.831 -1.477 10.315 1.00 90.50 85 ASP A O 1
ATOM 640 N N . ALA A 1 86 ? -16.778 -0.801 12.455 1.00 92.88 86 ALA A N 1
ATOM 641 C CA . ALA A 1 86 ? -15.872 0.321 12.214 1.00 92.88 86 ALA A CA 1
ATOM 642 C C . ALA A 1 86 ? -14.499 -0.148 11.711 1.00 92.88 86 ALA A C 1
ATOM 644 O O . ALA A 1 86 ? -13.957 0.422 10.767 1.00 92.88 86 ALA A O 1
ATOM 645 N N . ILE A 1 87 ? -13.955 -1.223 12.291 1.00 94.25 87 ILE A N 1
ATOM 646 C CA . ILE A 1 87 ? -12.705 -1.836 11.818 1.00 94.25 87 ILE A CA 1
ATOM 647 C C . ILE A 1 87 ? -12.871 -2.315 10.373 1.00 94.25 87 ILE A C 1
ATOM 649 O O . ILE A 1 87 ? -12.036 -2.001 9.526 1.00 94.25 87 ILE A O 1
ATOM 653 N N . GLY A 1 88 ? -13.963 -3.027 10.077 1.00 92.56 88 GLY A N 1
ATOM 654 C CA . GLY A 1 88 ? -14.286 -3.463 8.718 1.00 92.56 88 GLY A CA 1
ATOM 655 C C . GLY A 1 88 ? -14.359 -2.296 7.730 1.00 92.56 88 GLY A C 1
ATOM 656 O O . GLY A 1 88 ? -13.818 -2.390 6.631 1.00 92.56 88 GLY A O 1
ATOM 657 N N . MET A 1 89 ? -14.943 -1.170 8.142 1.00 94.50 89 MET A N 1
ATOM 658 C CA . MET A 1 89 ? -15.028 0.036 7.321 1.00 94.50 89 MET A CA 1
ATOM 659 C C . MET A 1 89 ? -13.657 0.678 7.069 1.00 94.50 89 MET A C 1
ATOM 661 O O . MET A 1 89 ? -13.390 1.099 5.947 1.00 94.50 89 MET A O 1
ATOM 665 N N . VAL A 1 90 ? -12.751 0.684 8.051 1.00 95.75 90 VAL A N 1
ATOM 666 C CA . VAL A 1 90 ? -11.363 1.149 7.857 1.00 95.75 90 VAL A CA 1
ATOM 667 C C . VAL A 1 90 ? -10.611 0.268 6.851 1.00 95.75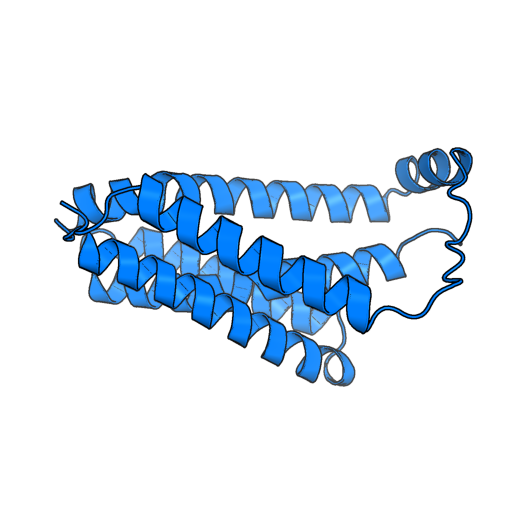 90 VAL A C 1
ATOM 669 O O . VAL A 1 90 ? -9.943 0.794 5.962 1.00 95.75 90 VAL A O 1
ATOM 672 N N . PHE A 1 91 ? -10.763 -1.060 6.919 1.00 94.69 91 PHE A N 1
ATOM 673 C CA . PHE A 1 91 ? -10.205 -1.968 5.904 1.00 94.69 91 PHE A CA 1
ATOM 674 C C . PHE A 1 91 ? -10.834 -1.754 4.518 1.00 94.69 91 PHE A C 1
ATOM 676 O O . PHE A 1 91 ? -10.130 -1.813 3.510 1.00 94.69 91 PHE A O 1
ATOM 683 N N . ALA A 1 92 ? -12.139 -1.475 4.451 1.00 94.56 92 ALA A N 1
ATOM 684 C CA . ALA A 1 92 ? -12.812 -1.159 3.195 1.00 94.56 92 ALA A CA 1
ATOM 685 C C . ALA A 1 92 ? -12.276 0.145 2.580 1.00 94.56 92 ALA A C 1
ATOM 687 O O . ALA A 1 92 ? -11.950 0.166 1.394 1.00 94.56 92 ALA A O 1
ATOM 688 N N . ILE A 1 93 ? -12.107 1.199 3.388 1.00 95.88 93 ILE A N 1
ATOM 689 C CA . ILE A 1 93 ? -11.482 2.465 2.974 1.00 95.88 93 ILE A CA 1
ATOM 690 C C . ILE A 1 93 ? -10.071 2.206 2.448 1.00 95.88 93 ILE A C 1
ATOM 692 O O . ILE A 1 93 ? -9.742 2.656 1.354 1.00 95.88 93 ILE A O 1
ATOM 696 N N . TYR A 1 94 ? -9.263 1.429 3.175 1.00 95.25 94 TYR A N 1
ATOM 697 C CA . TYR A 1 94 ? -7.920 1.055 2.736 1.00 95.25 94 TYR A CA 1
ATOM 698 C C . TYR A 1 94 ? -7.926 0.393 1.352 1.00 95.25 94 TYR A C 1
ATOM 700 O O . TYR A 1 94 ? -7.152 0.783 0.479 1.00 95.25 94 TYR A O 1
ATOM 708 N N . GLY A 1 95 ? -8.827 -0.571 1.131 1.00 94.00 95 GLY A N 1
ATOM 709 C CA . GLY A 1 95 ? -8.963 -1.272 -0.146 1.00 94.00 95 GLY A CA 1
ATOM 710 C C . GLY A 1 95 ? -9.404 -0.360 -1.294 1.00 94.00 95 GLY A C 1
ATOM 711 O O . GLY A 1 95 ? -8.780 -0.369 -2.357 1.00 94.00 95 GLY A O 1
ATOM 712 N N . VAL A 1 96 ? -10.434 0.466 -1.078 1.00 96.44 96 VAL A N 1
ATOM 713 C CA . VAL A 1 96 ? -10.930 1.427 -2.082 1.00 96.44 96 VAL A CA 1
ATOM 714 C C . VAL A 1 96 ? -9.849 2.447 -2.433 1.00 96.44 96 VAL A C 1
ATOM 716 O O . VAL A 1 96 ? -9.579 2.682 -3.610 1.00 96.44 96 VAL A O 1
ATOM 719 N N . CYS A 1 97 ? -9.179 3.012 -1.431 1.00 96.69 97 CYS A N 1
ATOM 720 C CA . CYS A 1 97 ? -8.058 3.920 -1.637 1.00 96.69 97 CYS A CA 1
ATOM 721 C C . CYS A 1 97 ? -6.899 3.232 -2.367 1.00 96.69 97 CYS A C 1
ATOM 723 O O . CYS A 1 97 ? -6.331 3.830 -3.273 1.00 96.69 97 CYS A O 1
ATOM 725 N N . GLY A 1 98 ? -6.583 1.974 -2.053 1.00 95.19 98 GLY A N 1
ATOM 726 C CA . GLY A 1 98 ? -5.588 1.190 -2.790 1.00 95.19 98 GLY A CA 1
ATOM 727 C C . GLY A 1 98 ? -5.906 1.069 -4.277 1.00 95.19 98 GLY A C 1
ATOM 728 O O . GLY A 1 98 ? -5.045 1.338 -5.118 1.00 95.19 98 GLY A O 1
ATOM 729 N N . PHE A 1 99 ? -7.154 0.737 -4.604 1.00 94.38 99 PHE A N 1
ATOM 730 C CA . PHE A 1 99 ? -7.616 0.668 -5.989 1.00 94.38 99 PHE A CA 1
ATOM 731 C C . PHE A 1 99 ? -7.511 2.025 -6.701 1.00 94.38 99 PHE A C 1
ATOM 733 O O . PHE A 1 99 ? -6.933 2.116 -7.785 1.00 94.38 99 PHE A O 1
ATOM 740 N N . LEU A 1 100 ? -8.017 3.093 -6.075 1.00 96.12 100 LEU A N 1
ATOM 741 C CA . LEU A 1 100 ? -7.951 4.447 -6.631 1.00 96.12 100 LEU A CA 1
ATOM 742 C C . LEU A 1 100 ? -6.506 4.914 -6.820 1.00 96.12 100 LEU A C 1
ATOM 744 O O . LEU A 1 100 ? -6.178 5.489 -7.854 1.00 96.12 100 LEU A O 1
ATOM 748 N N . GLY A 1 101 ? -5.638 4.629 -5.852 1.00 94.56 101 GLY A N 1
ATOM 749 C CA . GLY A 1 101 ? -4.220 4.948 -5.909 1.00 94.56 101 GLY A CA 1
ATOM 750 C C . GLY A 1 101 ? -3.567 4.351 -7.147 1.00 94.56 101 GLY A C 1
ATOM 751 O O . GLY A 1 101 ? -2.955 5.083 -7.924 1.00 94.56 101 GLY A O 1
ATOM 752 N N . VAL A 1 102 ? -3.755 3.047 -7.376 1.00 93.31 102 VAL A N 1
ATOM 753 C CA . VAL A 1 102 ? -3.161 2.364 -8.533 1.00 93.31 102 VAL A CA 1
ATOM 754 C C . VAL A 1 102 ? -3.723 2.899 -9.854 1.00 93.31 102 VAL A C 1
ATOM 756 O O . VAL A 1 102 ? -2.973 3.102 -10.811 1.00 93.31 102 VAL A O 1
ATOM 759 N N . ALA A 1 103 ? -5.026 3.192 -9.905 1.00 93.69 103 ALA A N 1
ATOM 760 C CA . ALA A 1 103 ? -5.673 3.764 -11.083 1.00 93.69 103 ALA A CA 1
ATOM 761 C C . ALA A 1 103 ? -5.156 5.179 -11.402 1.00 93.69 103 ALA A C 1
ATOM 763 O O . ALA A 1 103 ? -4.998 5.538 -12.566 1.00 93.69 103 ALA A O 1
ATOM 764 N N . ILE A 1 104 ? -4.853 5.984 -10.380 1.00 93.81 104 ILE A N 1
ATOM 765 C CA . ILE A 1 104 ? -4.226 7.300 -10.552 1.00 93.81 104 ILE A CA 1
ATOM 766 C C . ILE A 1 104 ? -2.768 7.129 -10.988 1.00 93.81 104 ILE A C 1
ATOM 768 O O . ILE A 1 104 ? -2.343 7.760 -11.955 1.00 93.81 104 ILE A O 1
ATOM 772 N N . ALA A 1 105 ? -2.013 6.252 -10.320 1.00 91.38 105 ALA A N 1
ATOM 773 C CA . ALA A 1 105 ? -0.599 6.008 -10.593 1.00 91.38 105 ALA A CA 1
ATOM 774 C C . ALA A 1 105 ? -0.348 5.606 -12.046 1.00 91.38 105 ALA A C 1
ATOM 776 O O . ALA A 1 105 ? 0.536 6.157 -12.696 1.00 91.38 105 ALA A O 1
ATOM 777 N N . THR A 1 106 ? -1.163 4.685 -12.557 1.00 90.38 106 THR A N 1
ATOM 778 C CA . THR A 1 106 ? -1.092 4.200 -13.942 1.00 90.38 106 THR A CA 1
ATOM 779 C C . THR A 1 106 ? -1.392 5.281 -14.974 1.00 90.38 106 THR A C 1
ATOM 781 O O . THR A 1 106 ? -0.848 5.221 -16.065 1.00 90.38 106 THR A O 1
ATOM 784 N N . ARG A 1 107 ? -2.191 6.302 -14.647 1.00 90.50 107 ARG A N 1
ATOM 785 C CA . ARG A 1 107 ? -2.443 7.431 -15.559 1.00 90.50 107 ARG A CA 1
ATOM 786 C C . ARG A 1 107 ? -1.339 8.484 -15.525 1.00 90.50 107 ARG A C 1
ATOM 788 O O . ARG A 1 107 ? -1.026 9.079 -16.550 1.00 90.50 107 ARG A O 1
ATOM 795 N N . ILE A 1 108 ? -0.770 8.754 -14.350 1.00 92.88 108 ILE A N 1
ATOM 796 C CA . ILE A 1 108 ? 0.247 9.809 -14.208 1.00 92.88 108 ILE A CA 1
ATOM 797 C C . ILE A 1 108 ? 1.661 9.319 -14.537 1.00 92.88 108 ILE A C 1
ATOM 799 O O . ILE A 1 108 ? 2.520 10.135 -14.860 1.00 92.88 108 ILE A O 1
ATOM 803 N N . VAL A 1 109 ? 1.925 8.007 -14.472 1.00 89.81 109 VAL A N 1
ATOM 804 C CA . VAL A 1 109 ? 3.261 7.450 -14.747 1.00 89.81 109 VAL A CA 1
ATOM 805 C C . VAL A 1 109 ? 3.748 7.760 -16.159 1.00 89.81 109 VAL A C 1
ATOM 807 O O . VAL A 1 109 ? 4.920 8.099 -16.314 1.00 89.81 109 VAL A O 1
ATOM 810 N N . ASP A 1 110 ? 2.854 7.750 -17.145 1.00 88.50 110 ASP A N 1
ATOM 811 C CA . ASP A 1 110 ? 3.201 8.012 -18.544 1.00 88.50 110 ASP A CA 1
ATOM 812 C C . ASP A 1 110 ? 3.659 9.459 -18.775 1.00 88.50 110 ASP A C 1
ATOM 814 O O . ASP A 1 110 ? 4.462 9.727 -19.662 1.00 88.50 110 ASP A O 1
ATOM 818 N N . THR A 1 111 ? 3.189 10.403 -17.951 1.00 91.31 111 THR A N 1
ATOM 819 C CA . THR A 1 111 ? 3.512 11.833 -18.093 1.00 91.31 111 THR A CA 1
ATOM 820 C C . THR A 1 111 ? 4.637 12.285 -17.163 1.00 91.31 111 THR A C 1
ATOM 822 O O . THR A 1 111 ? 5.480 13.089 -17.555 1.00 91.31 111 THR A O 1
ATOM 825 N N . TRP A 1 112 ? 4.669 11.796 -15.920 1.00 89.50 112 TRP A N 1
ATOM 826 C CA . TRP A 1 112 ? 5.631 12.234 -14.896 1.00 89.50 112 TRP A CA 1
ATOM 827 C C . TRP A 1 112 ? 6.873 11.342 -14.816 1.00 89.50 112 TRP A C 1
ATOM 829 O O . TRP A 1 112 ? 7.883 11.731 -14.219 1.00 89.50 112 TRP A O 1
ATOM 839 N N . GLY A 1 113 ? 6.806 10.156 -15.414 1.00 86.44 113 GLY A N 1
ATOM 840 C CA . GLY A 1 113 ? 7.847 9.145 -15.386 1.00 86.44 113 GLY A CA 1
ATOM 841 C C . GLY A 1 113 ? 7.804 8.255 -14.129 1.00 86.44 113 GLY A C 1
ATOM 842 O O . GLY A 1 113 ? 7.396 8.700 -13.048 1.00 86.44 113 GLY A O 1
ATOM 843 N N . PRO A 1 114 ? 8.302 7.004 -14.217 1.00 82.19 114 PRO A N 1
ATOM 844 C CA . PRO A 1 114 ? 8.227 6.012 -13.135 1.00 82.19 114 PRO A CA 1
ATOM 845 C C . PRO A 1 114 ? 8.841 6.459 -11.810 1.00 82.19 114 PRO A C 1
ATOM 847 O O . PRO A 1 114 ? 8.325 6.137 -10.741 1.00 82.19 114 PRO A O 1
ATOM 850 N N . TYR A 1 115 ? 9.936 7.221 -11.859 1.00 84.00 115 TYR A N 1
ATOM 851 C CA . TYR A 1 115 ? 10.636 7.657 -10.653 1.00 84.00 115 TYR A CA 1
ATOM 852 C C . TYR A 1 115 ? 9.820 8.664 -9.832 1.00 84.00 115 TYR A C 1
ATOM 854 O O . TYR A 1 115 ? 9.613 8.451 -8.638 1.00 84.00 115 TYR A O 1
ATOM 862 N N . ARG A 1 116 ? 9.326 9.740 -10.463 1.00 88.75 116 ARG A N 1
ATOM 863 C CA . ARG A 1 116 ? 8.559 10.792 -9.770 1.00 88.75 116 ARG A CA 1
ATOM 864 C C . ARG A 1 116 ? 7.248 10.239 -9.222 1.00 88.75 116 ARG A C 1
ATOM 866 O O . ARG A 1 116 ? 6.907 10.509 -8.072 1.00 88.75 116 ARG A O 1
ATOM 873 N N . THR A 1 117 ? 6.573 9.403 -10.007 1.00 89.88 117 THR A N 1
ATOM 874 C CA . THR A 1 117 ? 5.356 8.708 -9.579 1.00 89.88 117 THR A CA 1
ATOM 875 C C . THR A 1 117 ? 5.637 7.783 -8.395 1.00 89.88 117 THR A C 1
ATOM 877 O O . THR A 1 117 ? 4.949 7.865 -7.379 1.00 89.88 117 THR A O 1
ATOM 880 N N . SER A 1 118 ? 6.695 6.965 -8.456 1.00 87.06 118 SER A N 1
ATOM 881 C CA . SER A 1 118 ? 7.105 6.113 -7.329 1.00 87.06 118 SER A CA 1
ATOM 882 C C . SER A 1 118 ? 7.391 6.921 -6.063 1.00 87.06 118 SER A C 1
ATOM 884 O O . SER A 1 118 ? 7.018 6.486 -4.973 1.00 87.06 118 SER A O 1
ATOM 886 N N . LEU A 1 119 ? 8.058 8.070 -6.191 1.00 89.94 119 LEU A N 1
ATOM 887 C CA . LEU A 1 119 ? 8.425 8.916 -5.059 1.00 89.94 119 LEU A CA 1
ATOM 888 C C . LEU A 1 119 ? 7.183 9.511 -4.385 1.00 89.94 119 LEU A C 1
ATOM 890 O O . LEU A 1 119 ? 7.049 9.388 -3.171 1.00 89.94 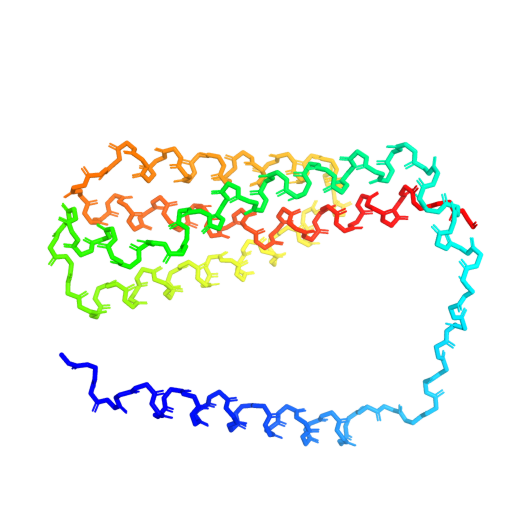119 LEU A O 1
ATOM 894 N N . LEU A 1 120 ? 6.236 10.043 -5.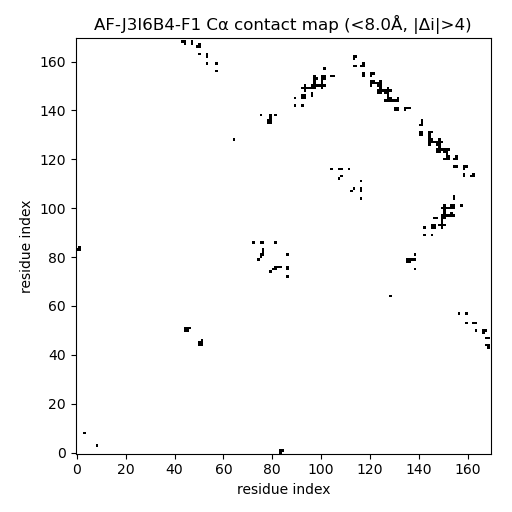165 1.00 93.81 120 LEU A N 1
ATOM 895 C CA . LEU A 1 120 ? 4.963 10.564 -4.654 1.00 93.81 120 LEU A CA 1
ATOM 896 C C . LEU A 1 120 ? 4.211 9.522 -3.815 1.00 93.81 120 LEU A C 1
ATOM 898 O O . LEU A 1 120 ? 3.841 9.790 -2.672 1.00 93.81 120 LEU A O 1
ATOM 902 N N . PHE A 1 121 ? 4.002 8.320 -4.358 1.00 92.69 121 PHE A N 1
ATOM 903 C CA . PHE A 1 121 ? 3.246 7.286 -3.647 1.00 92.69 121 PHE A CA 1
ATOM 904 C C . PHE A 1 121 ? 4.005 6.706 -2.453 1.00 92.69 121 PHE A C 1
ATOM 906 O O . PHE A 1 121 ? 3.378 6.373 -1.448 1.00 92.69 121 PHE A O 1
ATOM 913 N N . THR A 1 122 ? 5.339 6.675 -2.504 1.00 91.50 122 THR A N 1
ATOM 914 C CA . THR A 1 122 ? 6.158 6.321 -1.336 1.00 91.50 122 THR A CA 1
ATOM 915 C C . THR A 1 122 ? 5.997 7.366 -0.228 1.00 91.50 122 THR A C 1
ATOM 917 O O . THR A 1 122 ? 5.799 7.002 0.930 1.00 91.50 122 THR A O 1
ATOM 920 N N . CYS A 1 123 ? 6.002 8.660 -0.564 1.00 93.88 123 CYS A N 1
ATOM 921 C CA . CYS A 1 123 ? 5.732 9.732 0.395 1.00 93.88 123 CYS A CA 1
ATOM 922 C C . CYS A 1 123 ? 4.323 9.624 0.993 1.00 93.88 123 CYS A C 1
ATOM 924 O O . CYS A 1 123 ? 4.176 9.789 2.200 1.00 93.88 123 CYS A O 1
ATOM 926 N N . LEU A 1 124 ? 3.304 9.285 0.193 1.00 94.94 124 LEU A N 1
ATOM 927 C CA . LEU A 1 124 ? 1.944 9.045 0.695 1.00 94.94 124 LEU A CA 1
ATOM 928 C C . LEU A 1 124 ? 1.890 7.866 1.671 1.00 94.94 124 LEU A C 1
ATOM 930 O O . LEU A 1 124 ? 1.272 7.979 2.727 1.00 94.94 124 LEU A O 1
ATOM 934 N N . VAL A 1 125 ? 2.581 6.760 1.372 1.00 93.62 125 VAL A N 1
ATOM 935 C CA . VAL A 1 125 ? 2.712 5.638 2.314 1.00 93.62 125 VAL A CA 1
ATOM 936 C C . VAL A 1 125 ? 3.319 6.109 3.635 1.00 93.62 125 VAL A C 1
ATOM 938 O O . VAL A 1 125 ? 2.761 5.829 4.695 1.00 93.62 125 VAL A O 1
ATOM 941 N N . LEU A 1 126 ? 4.451 6.814 3.582 1.00 92.81 126 LEU A N 1
ATOM 942 C CA . LEU A 1 126 ? 5.157 7.266 4.782 1.00 92.81 126 LEU A CA 1
ATOM 943 C C . LEU A 1 126 ? 4.317 8.262 5.587 1.00 92.81 126 LEU A C 1
ATOM 945 O O . LEU A 1 126 ? 4.231 8.135 6.807 1.00 92.81 126 LEU A O 1
ATOM 949 N N . ALA A 1 127 ? 3.650 9.201 4.917 1.00 95.25 127 ALA A N 1
ATOM 950 C CA . ALA A 1 127 ? 2.733 10.147 5.541 1.00 95.25 127 ALA A CA 1
ATOM 951 C C . ALA A 1 127 ? 1.543 9.432 6.197 1.00 95.25 127 ALA A C 1
ATOM 953 O O . ALA A 1 127 ? 1.196 9.749 7.331 1.00 95.25 127 ALA A O 1
ATOM 954 N N . GLY A 1 128 ? 0.960 8.432 5.531 1.00 95.12 128 GLY A N 1
ATOM 955 C CA . GLY A 1 128 ? -0.144 7.641 6.072 1.00 95.12 128 GLY A CA 1
ATOM 956 C C . GLY A 1 128 ? 0.256 6.817 7.300 1.00 95.12 128 GLY A C 1
ATOM 957 O O . GLY A 1 128 ? -0.434 6.857 8.314 1.00 95.12 128 GLY A O 1
ATOM 958 N N . ILE A 1 129 ? 1.403 6.132 7.265 1.00 92.94 129 ILE A N 1
ATOM 959 C CA . ILE A 1 129 ? 1.914 5.363 8.418 1.00 92.94 129 ILE A CA 1
ATOM 960 C C . ILE A 1 129 ? 2.298 6.292 9.579 1.00 92.94 129 ILE A C 1
ATOM 962 O O . ILE A 1 129 ? 2.020 5.988 10.739 1.00 92.94 129 ILE A O 1
ATOM 966 N N . THR A 1 130 ? 2.900 7.445 9.284 1.00 94.06 130 THR A N 1
ATOM 967 C CA . THR A 1 130 ? 3.245 8.445 10.306 1.00 94.06 130 THR A CA 1
ATOM 968 C C . THR A 1 130 ? 1.984 9.035 10.929 1.00 94.06 130 THR A C 1
ATOM 970 O O . THR A 1 130 ? 1.863 9.089 12.150 1.00 94.06 130 THR A O 1
ATOM 973 N N . GLY A 1 131 ? 1.003 9.407 10.104 1.00 93.94 131 GLY A N 1
ATOM 974 C CA . GLY A 1 131 ? -0.300 9.881 10.559 1.00 93.94 131 GLY A CA 1
ATOM 975 C C . GLY A 1 131 ? -1.013 8.843 11.420 1.00 93.94 131 GLY A C 1
ATOM 976 O O . GLY A 1 131 ? -1.570 9.192 12.455 1.00 93.94 131 GLY A O 1
ATOM 977 N N . TRP A 1 132 ? -0.934 7.561 11.057 1.00 93.19 132 TRP A N 1
ATOM 978 C CA . TRP A 1 132 ? -1.462 6.463 11.865 1.00 93.19 132 TRP A CA 1
ATOM 979 C C . TRP A 1 132 ? -0.815 6.402 13.250 1.00 93.19 132 TRP A C 1
ATOM 981 O O . TRP A 1 132 ? -1.521 6.326 14.254 1.00 93.19 132 TRP A O 1
ATOM 991 N N . ALA A 1 133 ? 0.517 6.465 13.311 1.00 92.19 133 ALA A N 1
ATOM 992 C CA . ALA A 1 133 ? 1.254 6.410 14.569 1.00 92.19 133 ALA A CA 1
ATOM 993 C C . ALA A 1 133 ? 0.954 7.619 15.473 1.00 92.19 133 ALA A C 1
ATOM 995 O O . ALA A 1 133 ? 0.755 7.451 16.675 1.00 92.19 133 ALA A O 1
ATOM 996 N N . LEU A 1 134 ? 0.877 8.824 14.899 1.00 94.25 134 LEU A N 1
ATOM 997 C CA . LEU A 1 134 ? 0.636 10.067 15.641 1.00 94.25 134 LEU A CA 1
ATOM 998 C C . LEU A 1 134 ? -0.823 10.254 16.076 1.00 94.25 134 LEU A C 1
ATOM 1000 O O . LEU A 1 134 ? -1.085 10.974 17.034 1.00 94.25 134 LEU A O 1
ATOM 1004 N N . SER A 1 135 ? -1.776 9.622 15.390 1.00 92.12 135 SER A N 1
ATOM 1005 C CA . SER A 1 135 ? -3.211 9.753 15.681 1.00 92.12 135 SER A CA 1
ATOM 1006 C C . SER A 1 135 ? -3.772 8.656 16.586 1.00 92.12 135 SER A C 1
ATOM 1008 O O . SER A 1 135 ? -4.994 8.538 16.731 1.00 92.12 135 SER A O 1
ATOM 1010 N N . ALA A 1 136 ? -2.897 7.859 17.208 1.00 89.25 136 ALA A N 1
ATOM 1011 C CA . ALA A 1 136 ? -3.276 6.777 18.106 1.00 89.25 136 ALA A CA 1
ATOM 1012 C C . ALA A 1 136 ? -4.291 7.255 19.161 1.00 89.25 136 ALA A C 1
ATOM 1014 O O . ALA A 1 136 ? -4.023 8.166 19.940 1.00 89.25 136 ALA A O 1
ATOM 1015 N N . GLY A 1 137 ? -5.472 6.633 19.170 1.00 87.56 137 GLY A N 1
ATOM 1016 C CA . GLY A 1 137 ? -6.568 6.978 20.082 1.00 87.56 137 GLY A CA 1
ATOM 1017 C C . GLY A 1 137 ? -7.740 7.712 19.427 1.00 87.56 137 GLY A C 1
ATOM 1018 O O . GLY A 1 137 ? -8.844 7.672 19.964 1.00 87.56 137 GLY A O 1
ATOM 1019 N N . THR A 1 138 ? -7.563 8.290 18.232 1.00 93.19 138 THR A N 1
ATOM 1020 C CA . THR A 1 138 ? -8.645 8.987 17.514 1.00 93.19 138 THR A CA 1
ATOM 1021 C C . THR A 1 138 ? -9.032 8.252 16.232 1.00 93.19 138 THR A C 1
ATOM 1023 O O . THR A 1 138 ? -8.400 8.422 15.189 1.00 93.19 138 THR A O 1
ATOM 1026 N N . LEU A 1 139 ? -10.119 7.473 16.281 1.00 91.75 139 LEU A N 1
ATOM 1027 C CA . LEU A 1 139 ? -10.560 6.607 15.176 1.00 91.75 139 LEU A CA 1
ATOM 1028 C C . LEU A 1 139 ? -10.689 7.336 13.829 1.00 91.75 139 LEU A C 1
ATOM 1030 O O . LEU A 1 139 ? -10.232 6.819 12.815 1.00 91.75 139 LEU A O 1
ATOM 1034 N N . ALA A 1 140 ? -11.290 8.528 13.809 1.00 93.06 140 ALA A N 1
ATOM 1035 C CA . ALA A 1 140 ? -11.518 9.275 12.570 1.00 93.06 140 ALA A CA 1
ATOM 1036 C C . ALA A 1 140 ? -10.205 9.691 11.885 1.00 93.06 140 ALA A C 1
ATOM 1038 O O . ALA A 1 140 ? -10.058 9.540 10.673 1.00 93.06 140 ALA A O 1
ATOM 1039 N N . ILE A 1 141 ? -9.227 10.162 12.664 1.00 93.62 141 ILE A N 1
ATOM 1040 C CA . ILE A 1 141 ? -7.926 10.590 12.137 1.00 93.62 141 ILE A CA 1
ATOM 1041 C C . ILE A 1 141 ? -7.108 9.364 11.715 1.00 93.62 141 ILE A C 1
ATOM 1043 O O . ILE A 1 141 ? -6.511 9.373 10.639 1.00 93.62 141 ILE A O 1
ATOM 1047 N N . MET A 1 142 ? -7.164 8.274 12.489 1.00 93.75 142 MET A N 1
ATOM 1048 C CA . MET A 1 142 ? -6.547 6.999 12.114 1.00 93.75 142 MET A CA 1
ATOM 1049 C C . MET A 1 142 ? -7.127 6.456 10.799 1.00 93.75 142 MET A C 1
ATOM 1051 O O . MET A 1 142 ? -6.373 6.024 9.931 1.00 93.75 142 MET A O 1
ATOM 1055 N N . ALA A 1 143 ? -8.447 6.527 10.606 1.00 94.06 143 ALA A N 1
ATOM 1056 C CA . ALA A 1 143 ? -9.102 6.125 9.361 1.00 94.06 143 ALA A CA 1
ATOM 1057 C C . ALA A 1 143 ? -8.666 6.995 8.168 1.00 94.06 143 ALA A C 1
ATOM 1059 O O . ALA A 1 143 ? -8.387 6.466 7.092 1.00 94.06 143 ALA A O 1
ATOM 1060 N N . GLY A 1 144 ? -8.540 8.313 8.363 1.00 95.69 144 GLY A N 1
ATOM 1061 C CA . GLY A 1 144 ? -8.000 9.224 7.349 1.00 95.69 144 GLY A CA 1
ATOM 1062 C C . GLY A 1 144 ? -6.544 8.912 6.988 1.00 95.69 144 GLY A C 1
ATOM 1063 O O . GLY A 1 144 ? -6.187 8.865 5.811 1.00 95.69 144 GLY A O 1
ATOM 1064 N N . ALA A 1 145 ? -5.710 8.608 7.982 1.00 95.75 145 ALA A N 1
ATOM 1065 C CA . ALA A 1 145 ? -4.326 8.201 7.764 1.00 95.75 145 ALA A CA 1
ATOM 1066 C C . ALA A 1 145 ? -4.225 6.868 6.996 1.00 95.75 145 ALA A C 1
ATOM 1068 O O . ALA A 1 145 ? -3.402 6.736 6.088 1.00 95.75 145 ALA A O 1
ATOM 1069 N N . VAL A 1 146 ? -5.110 5.908 7.291 1.00 95.62 146 VAL A N 1
ATOM 1070 C CA . VAL A 1 146 ? -5.233 4.646 6.540 1.00 95.62 146 VAL A CA 1
ATOM 1071 C C . VAL A 1 146 ? -5.671 4.887 5.098 1.00 95.62 146 VAL A C 1
ATOM 1073 O O . VAL A 1 146 ? -5.159 4.220 4.203 1.00 95.62 146 VAL A O 1
ATOM 1076 N N . ALA A 1 147 ? -6.564 5.843 4.839 1.00 96.38 147 ALA A N 1
ATOM 1077 C CA . ALA A 1 147 ? -6.957 6.201 3.476 1.00 96.38 147 ALA A CA 1
ATOM 1078 C C . ALA A 1 147 ? -5.751 6.699 2.656 1.00 96.38 147 ALA A C 1
ATOM 1080 O O . ALA A 1 147 ? -5.501 6.220 1.547 1.00 96.38 147 ALA A O 1
ATOM 1081 N N . ILE A 1 148 ? -4.952 7.602 3.236 1.00 96.12 148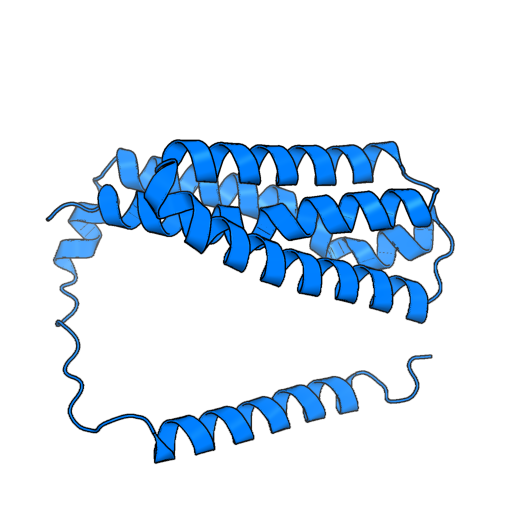 ILE A N 1
ATOM 1082 C CA . ILE A 1 148 ? -3.719 8.125 2.624 1.00 96.12 148 ILE A CA 1
ATOM 1083 C C . ILE A 1 148 ? -2.706 6.997 2.396 1.00 96.12 148 ILE A C 1
ATOM 1085 O O . ILE A 1 148 ? -2.130 6.879 1.312 1.00 96.12 148 ILE A O 1
ATOM 1089 N N . TRP A 1 149 ? -2.526 6.128 3.392 1.00 95.75 149 TRP A N 1
ATOM 1090 C CA . TRP A 1 149 ? -1.658 4.962 3.271 1.00 95.75 149 TRP A CA 1
ATOM 1091 C C . TRP A 1 149 ? -2.127 4.021 2.148 1.00 95.75 149 TRP A C 1
ATOM 1093 O O . TRP A 1 149 ? -1.311 3.589 1.330 1.00 95.75 149 TRP A O 1
ATOM 1103 N N . GLY A 1 150 ? -3.433 3.756 2.063 1.00 94.69 150 GLY A N 1
ATOM 1104 C CA . GLY A 1 150 ? -4.053 2.936 1.023 1.00 94.69 150 GLY A CA 1
ATOM 1105 C C . GLY A 1 150 ? -3.745 3.458 -0.378 1.00 94.69 150 GLY A C 1
ATOM 1106 O O . GLY A 1 150 ? -3.239 2.695 -1.198 1.00 94.69 150 GLY A O 1
ATOM 1107 N N . LEU A 1 151 ? -3.926 4.763 -0.627 1.00 94.62 151 LEU A N 1
ATOM 1108 C CA . LEU A 1 151 ? -3.597 5.405 -1.916 1.00 94.62 151 LEU A CA 1
ATOM 1109 C C . LEU A 1 151 ? -2.144 5.147 -2.356 1.00 94.62 151 LEU A C 1
ATOM 1111 O O . LEU A 1 151 ? -1.857 5.004 -3.546 1.00 94.62 151 LEU A O 1
ATOM 1115 N N . GLY A 1 152 ? -1.220 5.091 -1.396 1.00 91.06 152 GLY A N 1
ATOM 1116 C CA . GLY A 1 152 ? 0.198 4.836 -1.632 1.00 91.06 152 GLY A CA 1
ATOM 1117 C C . GLY A 1 152 ? 0.564 3.366 -1.858 1.00 91.06 152 GLY A C 1
ATOM 1118 O O . GLY A 1 152 ? 1.532 3.084 -2.570 1.00 91.06 152 GLY A O 1
ATOM 1119 N N . PHE A 1 153 ? -0.181 2.432 -1.265 1.00 89.25 153 PHE A N 1
ATOM 1120 C CA . PHE A 1 153 ? 0.209 1.024 -1.146 1.00 89.25 153 PHE A CA 1
ATOM 1121 C C . PHE A 1 153 ? 0.339 0.305 -2.497 1.00 89.25 153 PHE A C 1
ATOM 1123 O O . PHE A 1 153 ? 1.439 -0.088 -2.891 1.00 89.25 153 PHE A O 1
ATOM 1130 N N . ALA A 1 154 ? -0.770 0.148 -3.226 1.00 86.25 154 ALA A N 1
ATOM 1131 C CA . ALA A 1 154 ? -0.787 -0.610 -4.481 1.00 86.25 154 ALA A CA 1
ATOM 1132 C C . ALA A 1 154 ? 0.052 0.080 -5.572 1.00 86.25 154 ALA A C 1
ATOM 1134 O O . ALA A 1 154 ? 0.729 -0.568 -6.376 1.00 86.25 154 ALA A O 1
ATOM 1135 N N . SER A 1 155 ? 0.042 1.411 -5.557 1.00 88.88 155 SER A N 1
ATOM 1136 C CA . SER A 1 155 ? 0.768 2.284 -6.476 1.00 88.88 155 SER A CA 1
ATOM 1137 C C . SER A 1 155 ? 2.276 2.113 -6.357 1.00 88.88 155 SER A C 1
ATOM 1139 O O . SER A 1 155 ? 2.948 1.890 -7.361 1.00 88.88 155 SER A O 1
ATOM 1141 N N . THR A 1 156 ? 2.813 2.160 -5.132 1.00 85.75 156 THR A N 1
ATOM 1142 C CA . THR A 1 156 ? 4.254 1.997 -4.887 1.00 85.75 156 THR A CA 1
ATOM 1143 C C . THR A 1 156 ? 4.741 0.639 -5.391 1.00 85.75 156 THR A C 1
ATOM 1145 O O . THR A 1 156 ? 5.747 0.587 -6.095 1.00 85.75 156 THR A O 1
ATOM 1148 N N . ASN A 1 157 ? 3.994 -0.440 -5.131 1.00 85.94 157 ASN A N 1
ATOM 1149 C CA . ASN A 1 157 ? 4.338 -1.781 -5.620 1.00 85.94 157 ASN A CA 1
ATOM 1150 C C . ASN A 1 157 ? 4.360 -1.852 -7.153 1.00 85.94 157 ASN A C 1
ATOM 1152 O O . ASN A 1 157 ? 5.317 -2.358 -7.737 1.00 85.94 157 ASN A O 1
ATOM 1156 N N . SER A 1 158 ? 3.347 -1.284 -7.809 1.00 86.00 158 SER A N 1
ATOM 1157 C CA . SER A 1 158 ? 3.267 -1.252 -9.276 1.00 86.00 158 SER A CA 1
ATOM 1158 C C . SER A 1 158 ? 4.432 -0.467 -9.888 1.00 86.00 158 SER A C 1
ATOM 1160 O O . SER A 1 158 ? 5.040 -0.899 -10.864 1.00 86.00 158 SER A O 1
ATOM 1162 N N . MET A 1 159 ? 4.812 0.664 -9.287 1.00 87.31 159 MET A N 1
ATOM 1163 C CA . MET A 1 159 ? 5.950 1.454 -9.764 1.00 87.31 159 MET A CA 1
ATOM 1164 C C . MET A 1 159 ? 7.291 0.746 -9.535 1.00 87.31 159 MET A C 1
ATOM 1166 O O . MET A 1 159 ? 8.179 0.836 -10.384 1.00 87.31 159 MET A O 1
ATOM 1170 N N . GLN A 1 160 ? 7.451 0.009 -8.431 1.00 85.69 160 GLN A N 1
ATOM 1171 C CA . GLN A 1 160 ? 8.641 -0.823 -8.216 1.00 85.69 160 GLN A CA 1
ATOM 1172 C C . GLN A 1 160 ? 8.747 -1.933 -9.266 1.00 85.69 160 GLN A C 1
ATOM 1174 O O . GLN A 1 160 ? 9.846 -2.182 -9.756 1.00 85.69 160 GLN A O 1
ATOM 1179 N N . GLN A 1 161 ? 7.628 -2.534 -9.687 1.00 86.44 161 GLN A N 1
ATOM 1180 C CA . GLN A 1 161 ? 7.626 -3.503 -10.789 1.00 86.44 161 GLN A CA 1
ATOM 1181 C C . GLN A 1 161 ? 8.084 -2.870 -12.108 1.00 86.44 161 GLN A C 1
ATOM 1183 O O . GLN A 1 161 ? 8.940 -3.438 -12.780 1.00 86.44 161 GLN A O 1
ATOM 1188 N N . VAL A 1 162 ? 7.601 -1.670 -12.448 1.00 84.75 162 VAL A N 1
ATOM 1189 C CA . VAL A 1 162 ? 8.058 -0.945 -13.651 1.00 84.75 162 VAL A CA 1
ATOM 1190 C C . VAL A 1 162 ? 9.567 -0.689 -13.600 1.00 84.75 162 VAL A C 1
ATOM 1192 O O . VAL A 1 162 ? 10.274 -0.917 -14.581 1.00 84.75 162 VAL A O 1
ATOM 1195 N N . ARG A 1 163 ? 10.087 -0.264 -12.443 1.00 83.44 163 ARG A N 1
ATOM 1196 C CA . ARG A 1 163 ? 11.528 -0.037 -12.245 1.00 83.44 163 ARG A CA 1
ATOM 1197 C C . ARG A 1 163 ? 12.339 -1.328 -12.335 1.00 83.44 163 ARG A C 1
ATOM 1199 O O . ARG A 1 163 ? 13.445 -1.298 -12.864 1.00 83.44 163 ARG A O 1
ATOM 1206 N N . LEU A 1 164 ? 11.800 -2.438 -11.831 1.00 86.62 164 LEU A N 1
ATOM 1207 C CA . LEU A 1 164 ? 12.424 -3.758 -11.906 1.00 86.62 164 LEU A CA 1
ATOM 1208 C C . LEU A 1 164 ? 12.535 -4.225 -13.361 1.00 86.62 164 LEU A C 1
ATOM 1210 O O . LEU A 1 164 ? 13.609 -4.644 -13.775 1.00 86.62 164 LEU A O 1
ATOM 1214 N N . VAL A 1 165 ? 11.451 -4.097 -14.133 1.00 86.19 165 VAL A N 1
ATOM 1215 C CA . VAL A 1 165 ? 11.416 -4.450 -15.561 1.00 86.19 165 VAL A CA 1
ATOM 1216 C C . VAL A 1 165 ? 12.396 -3.588 -16.355 1.00 86.19 165 VAL A C 1
ATOM 1218 O O . VAL A 1 165 ? 13.156 -4.118 -17.156 1.00 86.19 165 VAL A O 1
ATOM 1221 N N . ALA A 1 166 ? 12.452 -2.281 -16.088 1.00 84.25 166 ALA A N 1
ATOM 1222 C CA . ALA A 1 166 ? 13.398 -1.380 -16.749 1.00 84.25 166 ALA A CA 1
ATOM 1223 C C . ALA A 1 166 ? 14.873 -1.644 -16.379 1.00 84.25 166 ALA A C 1
ATOM 1225 O O . ALA A 1 166 ? 15.768 -1.282 -17.136 1.00 84.25 166 ALA A O 1
ATOM 1226 N N . ALA A 1 167 ? 15.135 -2.241 -15.212 1.00 83.38 167 ALA A N 1
ATOM 1227 C CA . ALA A 1 167 ? 16.478 -2.575 -14.734 1.00 83.38 167 ALA A CA 1
ATOM 1228 C C . ALA A 1 167 ? 16.892 -4.028 -15.028 1.00 83.38 167 ALA A C 1
ATOM 1230 O O . ALA A 1 167 ? 18.016 -4.418 -14.690 1.00 83.38 167 ALA A O 1
ATOM 1231 N N . ALA A 1 168 ? 15.992 -4.838 -15.591 1.00 76.88 168 ALA A N 1
ATOM 1232 C CA . ALA A 1 168 ? 16.274 -6.227 -15.905 1.00 76.88 168 ALA A CA 1
ATOM 1233 C C . ALA A 1 168 ? 17.343 -6.301 -17.012 1.00 76.88 168 ALA A C 1
ATOM 1235 O O . ALA A 1 168 ? 17.244 -5.570 -18.000 1.00 76.88 168 ALA A O 1
ATOM 1236 N N . PRO A 1 169 ? 18.383 -7.142 -16.851 1.00 69.25 169 PRO A N 1
ATOM 1237 C CA . PRO A 1 169 ? 19.332 -7.386 -17.929 1.00 69.25 169 PRO A CA 1
ATOM 1238 C C . PRO A 1 169 ? 18.601 -7.993 -19.145 1.00 69.25 169 PRO A C 1
ATOM 1240 O O . PRO A 1 169 ? 17.633 -8.731 -18.934 1.00 69.25 169 PRO A O 1
ATOM 1243 N N . PRO A 1 170 ? 19.032 -7.659 -20.376 1.00 62.75 170 PRO A N 1
ATOM 1244 C CA . PRO A 1 170 ? 18.423 -8.161 -21.608 1.00 62.75 170 PRO A CA 1
ATOM 1245 C C . PRO A 1 170 ? 18.499 -9.686 -21.738 1.00 62.75 170 PRO A C 1
ATOM 1247 O O . PRO A 1 170 ? 19.423 -10.298 -21.148 1.00 62.75 170 PRO A O 1
#

=== Feature glossary ===
Annotated list of the representations used here:

Nearest PDB structures. The Foldseek neighbor list gives the closest experimentally determined structures in the PDB, ranked by structural alignment. TM-score near 1 means near-identical fold; near 0.3 means only rough topology match. This is how one finds what a novel AlphaFold prediction most resembles in the solved-structure universe.

Foldseek 3Di. Foldseek's 3Di representation compresses backbone geometry into a per-residue letter drawn from a learned twenty-state alphabet. It captures the tertiary interaction pattern around each residue — which residues are packed against it in space, regardless of where they are in sequence.

Radius of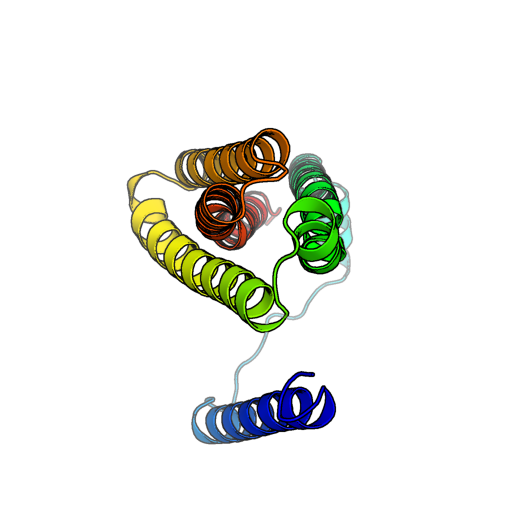 gyration, Cα contacts, bounding box. Radius of gyration (Rg) is the root-mean-square distance of Cα atoms from their centroid — a single number for overall size and compactness. A globular domain of N residues has Rg ≈ 2.2·N^0.38 Å; an extended or disordered chain has a much larger Rg. The Cα contact count is the number of residue pairs whose Cα atoms are within 8 Å and are more than four positions apart in sequence — a standard proxy for tertiary packing density. The bounding box is the smallest axis-aligned box enclosing all Cα atoms.

InterPro / GO / CATH / organism. The annotation block draws on four external resources. InterPro: which protein families and domains the sequence belongs to. GO: standardized terms for what the protein does, what process it participates in, and where in the cell it acts. CATH: which structural fold it has in the CATH hierarchy. Organism: the species of origin.

mmCIF coordinates. The mmCIF block holds the 3D Cartesian coordinates of each backbone atom (N, Cα, C, O) in ångströms. mmCIF is the PDB's canonical archive format — a tagged-loop text representation of the atomic model.

pLDDT. pLDDT is the predicted lDDT-Cα score: AlphaFold's confidence that the local environment of each residue (all inter-atomic distances within 15 Å) is correctly placed. It is a per-residue number between 0 and 100, with higher meaning more reliable.

Backbone torsions (φ/ψ). φ (phi) and ψ (psi) are the two rotatable backbone dihedrals per residue: φ is the C(i-1)–N–Cα–C torsion, ψ is the N–Cα–C–N(i+1) torsion, both in degrees on (−180°, 180°]. α-helical residues cluster near (−60°, −45°); β-strand residues near (−120°, +130°). A Ramachandran plot is simply a scatter of (φ, ψ) for every residue.

B-factor. For experimental (PDB) structures, the B-factor (temperature factor) quantifies the positional spread of each atom in the crystal — a combination of thermal vibration and static disorder — in units of Å². High B-factors mark flexible loops or poorly resolved regions; low B-factors mark the rigid, well-ordered core.

Secondary structure (3-state, P-SEA). SS3 is a coarse helix/strand/coil call (letters a/b/c) made by the P-SEA algorithm from inter-Cα distances and dihedrals. It is less detailed than DSSP but needs only Cα positions.

Predicted aligned error. Predicted aligned error is AlphaFold's pairwise confidence. Unlike pLDDT (per-residue), PAE is per-residue-pair and captures whether two parts of the structure are correctly placed relative to each other. Units are ångströms of expected positional error.

Solvent-accessible surface area. Solvent-accessible surface area (SASA) is the area in Å² traced out by the centre of a 1.4 Å probe sphere (a water molecule) rolled over the protein's van der Waals surface (Shrake–Rupley / Lee–Richards construction). Buried residues have near-zero SASA; fully exposed residues can exceed 200 Å². The total SASA scales roughly with the number of surface residues.

Secondary structure (8-state, DSSP). The SS8 string is DSSP's per-residue secondary-structure call. α-helix (H) means an i→i+4 H-bond ladder; β-strand (E) means the residue participates in a β-sheet; 3₁₀ (G) and π (I) are tighter and wider helices; T/S are turns/bends; '-' is loop.

Rendered structure images. Structure images are PyMOL renders from six orthogonal camera directions. Cartoon representation draws helices as coils and strands as arrows; sticks shows the backbone as bonds; surface shows the solvent-excluded envelope. Rainbow coloring maps sequence position to hue (blue→red, N→C); chain coloring assigns a distinct color per polypeptide.

Sequence. The amino-acid sequence is the protein's primary structure: the linear order of residues from the N-terminus to the C-terminus, written in one-letter code. Everything else here — the 3D coordinates, the secondary structure, the domain annotations — is ultimately a consequence of this string.

Contact-map, Ramachandran, and PAE plots. Three diagnostic plots accompany the record. The Cα contact map visualizes the tertiary structure as a 2D adjacency matrix (8 Å cutoff, sequence-local contacts suppressed). The Ramachandran plot shows the distribut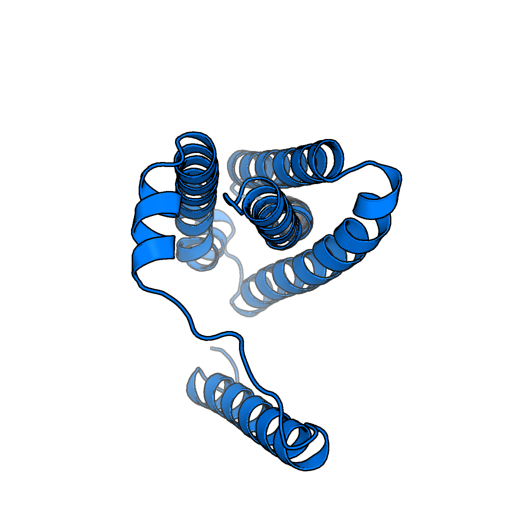ion of backbone (φ, ψ) torsions, with points in the α and β basins reflecting secondary structure content. The PAE plot shows AlphaFold's inter-residue confidence as a color matrix.